Protein AF-X0XQK4-F1 (afdb_monomer)

Sequence (258 aa):
DDAPLTPHVRGALKRIGAEVEVSRFADGSVEAASRPVDARIVLTRDARSVTSGKFNTLLQWFDRAPCATLVLSDAAVPEAASANDAANGRAIGFAGNLSQDDLAGRLSAMCSLRGPMDTLRHELDVLKRRDKALRDDVRRFDDELRLAGAVQRDLVCSSMPAVDGLDIHTLYRPAQAVSGDIYDVTRLDDAHIAISLADVTGHGLPAALLTAFVKRALRGTETIGGQAHRLEPNEVLTRLNSDILDARLRECQFATAI

Solvent-accessible surface area (backbone atoms only — not comparable to full-atom values): 14970 Å² total; per-residue (Å²): 136,86,75,76,72,53,70,45,59,58,54,26,44,68,73,68,72,54,54,66,49,77,43,56,56,55,99,66,46,64,77,76,76,92,64,96,50,54,31,35,40,36,41,32,83,50,40,64,54,61,72,37,79,44,29,58,50,50,50,58,48,54,77,70,47,96,45,40,44,37,39,37,24,78,40,87,70,64,68,75,61,46,58,61,38,47,77,74,66,30,48,67,48,52,61,87,80,56,51,42,64,57,51,31,52,52,52,48,53,44,52,66,45,43,63,62,50,53,52,51,51,52,52,50,52,53,49,52,53,52,55,49,51,52,50,53,50,52,51,51,52,51,53,54,40,41,52,51,19,51,55,45,45,64,74,42,58,63,76,76,69,91,49,92,98,54,91,86,85,88,83,90,80,59,94,52,60,37,38,17,64,46,52,44,52,45,73,72,54,98,89,44,70,48,70,38,39,34,41,29,55,72,62,44,68,68,15,30,55,49,36,57,53,52,55,62,52,61,62,44,62,46,74,59,98,87,41,82,41,83,51,56,72,70,54,32,53,51,49,43,52,51,54,55,61,71,64,63,60,96,58,98,72,54,67,52,72,85

InterPro domains:
  IPR001932 PPM-type phosphatase-like domain [PF07228] (190-258)
  IPR036457 PPM-type phosphatase-like domain superfamily [G3DSA:3.60.40.10] (130-258)
  IPR052016 Bacterial Sigma Factor Regulator [PTHR43156] (113-258)

pLDDT: mean 73.98, std 17.47, range [30.55, 97.38]

Nearest PDB structures (foldseek):
  3f7a-assembly1_B  TM=6.555E-01  e=7.197E-07  Pseudomonas aeruginosa
  3eq2-assembly1_B  TM=5.183E-01  e=1.498E-07  Pseudomonas aeruginosa
  3es2-assembly1_A  TM=8.356E-01  e=3.010E-04  Pseudomonas aeruginosa
  3f79-assembly3_F  TM=8.167E-01  e=4.070E-04  Pseudomonas aeruginosa
  3f79-assembly3_E  TM=7.835E-01  e=5.846E-04  Pseudomonas aeruginosa

Mean predicted aligned error: 14.78 Å

Radius of gyration: 38.23 Å; Cα contacts (8 Å, |Δi|>4): 306; chains: 1; bounding box: 82×35×92 Å

Structure (mmCIF, N/CA/C/O backbone):
data_AF-X0XQK4-F1
#
_entry.id   AF-X0XQK4-F1
#
loop_
_atom_site.group_PDB
_atom_site.id
_atom_site.type_symbol
_atom_site.label_atom_id
_atom_site.label_alt_id
_atom_site.label_comp_id
_atom_site.label_asym_id
_atom_site.label_entity_id
_atom_site.label_seq_id
_atom_site.pdbx_PDB_ins_code
_atom_site.Cartn_x
_atom_site.Cartn_y
_atom_site.Cartn_z
_atom_site.occupancy
_atom_site.B_iso_or_equiv
_atom_site.auth_seq_id
_atom_site.auth_comp_id
_atom_site.auth_asym_id
_atom_site.auth_atom_id
_atom_site.pdbx_PDB_model_num
ATOM 1 N N . ASP A 1 1 ? -54.915 6.018 43.417 1.00 30.55 1 ASP A N 1
ATOM 2 C CA . ASP A 1 1 ? -54.786 5.145 44.598 1.00 30.55 1 ASP A CA 1
ATOM 3 C C . ASP A 1 1 ? -53.437 4.456 44.672 1.00 30.55 1 ASP A C 1
ATOM 5 O O . ASP A 1 1 ? -53.143 3.479 43.980 1.00 30.55 1 ASP A O 1
ATOM 9 N N . ASP A 1 2 ? -52.604 5.077 45.502 1.00 33.78 2 ASP A N 1
ATOM 10 C CA . ASP A 1 2 ? -51.259 4.698 45.920 1.00 33.78 2 ASP A CA 1
ATOM 11 C C . ASP A 1 2 ? -51.304 3.331 46.622 1.00 33.78 2 ASP A C 1
ATOM 13 O O . ASP A 1 2 ? -51.891 3.203 47.695 1.00 33.78 2 ASP A O 1
ATOM 17 N N . ALA A 1 3 ? -50.709 2.286 46.035 1.00 40.25 3 ALA A N 1
ATOM 18 C CA . ALA A 1 3 ? -50.475 1.064 46.811 1.00 40.25 3 ALA A CA 1
ATOM 19 C C . ALA A 1 3 ? -49.130 1.262 47.506 1.00 40.25 3 ALA A C 1
ATOM 21 O O . ALA A 1 3 ? -48.135 1.486 46.807 1.00 40.25 3 ALA A O 1
ATOM 22 N N . PRO A 1 4 ? -49.089 1.227 48.843 1.00 43.81 4 PRO A N 1
ATOM 23 C CA . PRO A 1 4 ? -47.900 1.584 49.580 1.00 43.81 4 PRO A CA 1
ATOM 24 C C . PRO A 1 4 ? -46.808 0.574 49.251 1.00 43.81 4 PRO A C 1
ATOM 26 O O . PRO A 1 4 ? -46.988 -0.629 49.426 1.00 43.81 4 PRO A O 1
ATOM 29 N N . LEU A 1 5 ? -45.658 1.082 48.803 1.00 51.62 5 LEU A N 1
ATOM 30 C CA . LEU A 1 5 ? -44.379 0.395 48.960 1.00 51.62 5 LEU A CA 1
ATOM 31 C C . LEU A 1 5 ? -44.376 -0.312 50.311 1.00 51.62 5 LEU A C 1
ATOM 33 O O . LEU A 1 5 ? -44.576 0.361 51.333 1.00 51.62 5 LEU A O 1
ATOM 37 N N . THR A 1 6 ? -44.184 -1.634 50.307 1.00 54.88 6 THR A N 1
ATOM 38 C CA . THR A 1 6 ? -44.108 -2.418 51.539 1.00 54.88 6 THR A CA 1
ATOM 39 C C . THR A 1 6 ? -43.100 -1.740 52.477 1.00 54.88 6 THR A C 1
ATOM 41 O O . THR A 1 6 ? -42.056 -1.269 52.009 1.00 54.88 6 THR A O 1
ATOM 44 N N . PRO A 1 7 ? -43.386 -1.632 53.788 1.00 55.78 7 PRO A N 1
ATOM 45 C CA . PRO A 1 7 ? -42.525 -0.928 54.748 1.00 55.78 7 PRO A CA 1
ATOM 46 C C . PRO A 1 7 ? -41.052 -1.354 54.666 1.00 55.78 7 PRO A C 1
ATOM 48 O O . PRO A 1 7 ? -40.152 -0.527 54.807 1.00 55.78 7 PRO A O 1
ATOM 51 N N . HIS A 1 8 ? -40.828 -2.626 54.331 1.00 55.34 8 HIS A N 1
ATOM 52 C CA . HIS A 1 8 ? -39.523 -3.227 54.086 1.00 55.34 8 HIS A CA 1
ATOM 53 C C . HIS A 1 8 ? -38.748 -2.561 52.942 1.00 55.34 8 HIS A C 1
ATOM 55 O O . HIS A 1 8 ? -37.588 -2.200 53.121 1.00 55.34 8 HIS A O 1
ATOM 61 N N . VAL A 1 9 ? -39.385 -2.299 51.7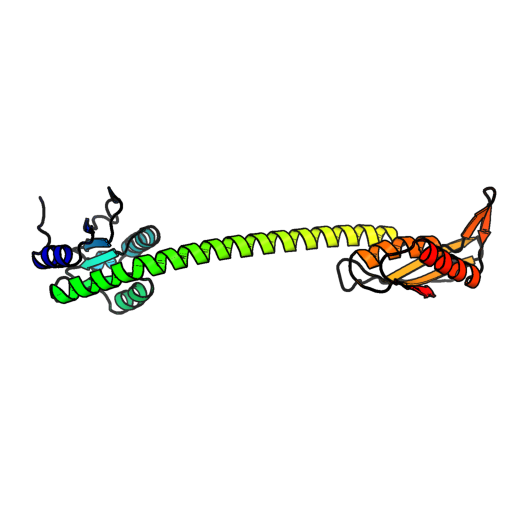97 1.00 55.94 9 VAL A N 1
ATOM 62 C CA . VAL A 1 9 ? -38.740 -1.609 50.667 1.00 55.94 9 VAL A CA 1
ATOM 63 C C . VAL A 1 9 ? -38.369 -0.185 51.066 1.00 55.94 9 VAL A C 1
ATOM 65 O O . VAL A 1 9 ? -37.245 0.258 50.852 1.00 55.94 9 VAL A O 1
ATOM 68 N N . ARG A 1 10 ? -39.281 0.525 51.736 1.00 58.84 10 ARG A N 1
ATOM 69 C CA . ARG A 1 10 ? -39.064 1.921 52.139 1.00 58.84 10 ARG A CA 1
ATOM 70 C C . ARG A 1 10 ? -37.929 2.069 53.164 1.00 58.84 10 ARG A C 1
ATOM 72 O O . ARG A 1 10 ? -37.173 3.038 53.111 1.00 58.84 10 ARG A O 1
ATOM 79 N N . GLY A 1 11 ? -37.800 1.112 54.082 1.00 59.38 11 GLY A N 1
ATOM 80 C CA . GLY A 1 11 ? -36.733 1.094 55.081 1.00 59.38 11 GLY A CA 1
ATOM 81 C C . GLY A 1 11 ? -35.373 0.654 54.526 1.00 59.38 11 GLY A C 1
ATOM 82 O O . GLY A 1 11 ? -34.354 1.189 54.957 1.00 59.38 11 GLY A O 1
ATOM 83 N N . ALA A 1 12 ? -35.342 -0.261 53.551 1.00 61.47 12 ALA A N 1
ATOM 84 C CA . ALA A 1 12 ? -34.120 -0.616 52.826 1.00 61.47 12 ALA A CA 1
ATOM 85 C C . ALA A 1 12 ? -33.559 0.595 52.061 1.00 61.47 12 ALA A C 1
ATOM 87 O O . ALA A 1 12 ? -32.389 0.932 52.208 1.00 61.47 12 ALA A O 1
ATOM 88 N N . LEU A 1 13 ? -34.414 1.315 51.330 1.00 59.97 13 LEU A N 1
ATOM 89 C CA . LEU A 1 13 ? -34.027 2.488 50.538 1.00 59.97 13 LEU A CA 1
ATOM 90 C C . LEU A 1 13 ? -33.425 3.622 51.380 1.00 59.97 13 LEU A C 1
ATOM 92 O O . LEU A 1 13 ? -32.385 4.174 51.025 1.00 59.97 13 LEU A O 1
ATOM 96 N N . LYS A 1 14 ? -34.016 3.915 52.546 1.00 61.91 14 LYS A N 1
ATOM 97 C CA . LYS A 1 14 ? -33.487 4.921 53.485 1.00 61.91 14 LYS A CA 1
ATOM 98 C C . LYS A 1 14 ? -32.082 4.604 54.006 1.00 61.91 14 LYS A C 1
ATOM 100 O O . LYS A 1 14 ? -31.352 5.528 54.343 1.00 61.91 14 LYS A O 1
ATOM 105 N N . ARG A 1 15 ? -31.718 3.322 54.107 1.00 61.59 15 ARG A N 1
ATOM 106 C CA . ARG A 1 15 ? -30.417 2.871 54.628 1.00 61.59 15 ARG A CA 1
ATOM 107 C C . ARG A 1 15 ? -29.276 3.049 53.628 1.00 61.59 15 ARG A C 1
ATOM 109 O O . ARG A 1 15 ? -28.147 3.259 54.050 1.00 61.59 15 ARG A O 1
ATOM 116 N N . ILE A 1 16 ? -29.573 2.948 52.335 1.00 63.56 16 ILE A N 1
ATOM 117 C CA . ILE A 1 16 ? -28.570 2.979 51.260 1.00 63.56 16 ILE A CA 1
ATOM 118 C C . ILE A 1 16 ? -28.302 4.427 50.810 1.00 63.56 16 ILE A C 1
ATOM 120 O O . ILE A 1 16 ? -27.261 4.707 50.230 1.00 63.56 16 ILE A O 1
ATOM 124 N N . GLY A 1 17 ? -29.227 5.357 51.085 1.00 61.25 17 GLY A N 1
ATOM 125 C CA . GLY A 1 17 ? -29.085 6.766 50.701 1.00 61.25 17 GLY A CA 1
ATOM 126 C C . GLY A 1 17 ? -29.164 7.014 49.190 1.00 61.25 17 GLY A C 1
ATOM 127 O O . GLY A 1 17 ? -28.793 8.091 48.741 1.00 61.25 17 GLY A O 1
ATOM 128 N N . ALA A 1 18 ? -29.633 6.028 48.420 1.00 63.69 18 ALA A N 1
ATOM 129 C CA . ALA A 1 18 ? -29.794 6.099 46.971 1.00 63.69 18 ALA A CA 1
ATOM 130 C C . ALA A 1 18 ? -31.171 6.674 46.599 1.00 63.69 18 ALA A C 1
ATOM 132 O O . ALA A 1 18 ? -32.181 6.298 47.210 1.00 63.69 18 ALA A O 1
ATOM 133 N N . GLU A 1 19 ? -31.239 7.535 45.578 1.00 62.50 19 GLU A N 1
ATOM 134 C CA . GLU A 1 19 ? -32.526 7.936 45.003 1.00 62.50 19 GLU A CA 1
ATOM 135 C C . GLU A 1 19 ? -33.078 6.791 44.158 1.00 62.50 19 GLU A C 1
ATOM 137 O O . GLU A 1 19 ? -32.497 6.403 43.144 1.00 62.50 19 GLU A O 1
ATOM 142 N N . VAL A 1 20 ? -34.210 6.227 44.582 1.00 64.69 20 VAL A N 1
ATOM 143 C CA . VAL A 1 20 ? -34.829 5.092 43.898 1.00 64.69 20 VAL A CA 1
ATOM 144 C C . VAL A 1 20 ? -36.223 5.440 43.429 1.00 64.69 20 VAL A C 1
ATOM 146 O O . VAL A 1 20 ? -37.092 5.807 44.220 1.00 64.69 20 VAL A O 1
ATOM 149 N N . GLU A 1 21 ? -36.442 5.272 42.130 1.00 68.81 21 GLU A N 1
ATOM 150 C CA . GLU A 1 21 ? -37.761 5.417 41.532 1.00 68.81 21 GLU A CA 1
ATOM 151 C C . GLU A 1 21 ? -38.486 4.074 41.537 1.00 68.81 21 GLU A C 1
ATOM 153 O O . GLU A 1 21 ? -37.911 3.028 41.224 1.00 68.81 21 GLU A O 1
ATOM 158 N N . VAL A 1 22 ? -39.769 4.100 41.884 1.00 67.62 22 VAL A N 1
ATOM 159 C CA . VAL A 1 22 ? -40.611 2.906 41.910 1.00 67.62 22 VAL A CA 1
ATOM 160 C C . VAL A 1 22 ? -41.687 3.063 40.854 1.00 67.62 22 VAL A C 1
ATOM 162 O O . VAL A 1 22 ? -42.514 3.966 40.938 1.00 67.62 22 VAL A O 1
ATOM 165 N N . SER A 1 23 ? -41.684 2.170 39.872 1.00 68.00 23 SER A N 1
ATOM 166 C CA . SER A 1 23 ? -42.610 2.204 38.739 1.00 68.00 23 SER A CA 1
ATOM 167 C C . SER A 1 23 ? -43.394 0.894 38.674 1.00 68.00 23 SER A C 1
ATOM 169 O O . SER A 1 23 ? -42.900 -0.165 39.067 1.00 68.00 23 SER A O 1
ATOM 171 N N . ARG A 1 24 ? -44.638 0.932 38.192 1.00 65.69 24 ARG A N 1
ATOM 172 C CA . ARG A 1 24 ? -45.409 -0.295 37.940 1.00 65.69 24 ARG A CA 1
ATOM 173 C C . ARG A 1 24 ? -45.270 -0.712 36.488 1.00 65.69 24 ARG A C 1
ATOM 175 O O . ARG A 1 24 ? -45.275 0.132 35.598 1.00 65.69 24 ARG A O 1
ATOM 182 N N . PHE A 1 25 ? -45.194 -2.017 36.263 1.00 66.50 25 PHE A N 1
ATOM 183 C CA . PHE A 1 25 ? -45.367 -2.572 34.931 1.00 66.50 25 PHE A CA 1
ATOM 184 C C . PHE A 1 25 ? -46.851 -2.855 34.693 1.00 66.50 25 PHE A C 1
ATOM 186 O O . PHE A 1 25 ? -47.430 -3.727 35.345 1.00 66.50 25 PHE A O 1
ATOM 193 N N . ALA A 1 26 ? -47.463 -2.103 33.779 1.00 59.50 26 ALA A N 1
ATOM 194 C CA . ALA A 1 26 ? -48.851 -2.281 33.364 1.00 59.50 26 ALA A CA 1
ATOM 195 C C . ALA A 1 26 ? -48.934 -2.267 31.830 1.00 59.50 26 ALA A C 1
ATOM 197 O O . ALA A 1 26 ? -48.246 -1.495 31.163 1.00 59.50 26 ALA A O 1
ATOM 198 N N . ASP A 1 27 ? -49.735 -3.176 31.272 1.00 55.81 27 ASP A N 1
ATOM 199 C CA . ASP A 1 27 ? -50.067 -3.248 29.843 1.00 55.81 27 ASP A CA 1
ATOM 200 C C . ASP A 1 27 ? -48.895 -3.289 28.844 1.00 55.81 27 ASP A C 1
ATOM 202 O O . ASP A 1 27 ? -49.070 -3.010 27.663 1.00 55.81 27 ASP A O 1
ATOM 206 N N . GLY A 1 28 ? -47.715 -3.760 29.259 1.00 56.09 28 GLY A N 1
ATOM 207 C CA . GLY A 1 28 ? -46.556 -3.895 28.363 1.00 56.09 28 GLY A CA 1
ATOM 208 C C . GLY A 1 28 ? -45.625 -2.682 28.342 1.00 56.09 28 GLY A C 1
ATOM 209 O O . GLY A 1 28 ? -44.666 -2.677 27.573 1.00 56.09 28 GLY A O 1
ATOM 210 N N . SER A 1 29 ? -45.867 -1.684 29.194 1.00 56.38 29 SER A N 1
ATOM 211 C CA . SER A 1 29 ? -45.031 -0.488 29.316 1.00 56.38 29 SER A CA 1
ATOM 212 C C . SER A 1 29 ? -44.642 -0.199 30.767 1.00 56.38 29 SER A C 1
ATOM 214 O O . SER A 1 29 ? -45.388 -0.494 31.701 1.00 56.38 29 SER A O 1
ATOM 216 N N . VAL A 1 30 ? -43.456 0.384 30.941 1.00 61.59 30 VAL A N 1
ATOM 217 C CA . VAL A 1 30 ? -43.015 1.021 32.188 1.00 61.59 30 VAL A CA 1
ATOM 218 C C . VAL A 1 30 ? -43.073 2.527 31.952 1.00 61.59 30 VAL A C 1
ATOM 220 O O . VAL A 1 30 ? -42.580 2.997 30.924 1.00 61.59 30 VAL A O 1
ATOM 223 N N . GLU A 1 31 ? -43.662 3.286 32.877 1.00 60.38 31 GLU A N 1
ATOM 224 C CA . GLU A 1 31 ? -43.639 4.750 32.803 1.00 60.38 31 GLU A CA 1
ATOM 225 C C . GLU A 1 31 ? -42.191 5.269 32.722 1.00 60.38 31 GLU A C 1
ATOM 227 O O . GLU A 1 31 ? -41.296 4.843 33.462 1.00 60.38 31 GLU A O 1
ATOM 232 N N . ALA A 1 32 ? -41.940 6.171 31.770 1.00 53.47 32 ALA A N 1
ATOM 233 C CA . ALA A 1 32 ? -40.622 6.764 31.576 1.00 53.47 32 ALA A CA 1
ATOM 234 C C . ALA A 1 32 ? -40.201 7.554 32.824 1.00 53.47 32 ALA A C 1
ATOM 236 O O . ALA A 1 32 ? -41.031 8.183 33.476 1.00 53.47 32 ALA A O 1
ATOM 237 N N . ALA A 1 33 ? -38.909 7.505 33.162 1.00 52.41 33 ALA A N 1
ATOM 238 C CA . ALA A 1 33 ? -38.392 8.225 34.325 1.00 52.41 33 ALA A CA 1
ATOM 239 C C . ALA A 1 33 ? -38.598 9.719 34.143 1.00 52.41 33 ALA A C 1
ATOM 241 O O . ALA A 1 33 ? -38.224 10.282 33.114 1.00 52.41 33 ALA A O 1
ATOM 242 N N . SER A 1 34 ? -39.153 10.360 35.164 1.00 49.53 34 SER A N 1
ATOM 243 C CA . SER A 1 34 ? -39.284 11.815 35.195 1.00 49.53 34 SER A CA 1
ATOM 244 C C . SER A 1 34 ? -37.974 12.506 35.613 1.00 49.53 34 SER A C 1
ATOM 246 O O . SER A 1 34 ? -37.828 13.704 35.369 1.00 49.53 34 SER A O 1
ATOM 248 N N . ARG A 1 35 ? -37.006 11.771 36.199 1.00 53.31 35 ARG A N 1
ATOM 249 C CA . ARG A 1 35 ? -35.678 12.253 36.644 1.00 53.31 35 ARG A CA 1
ATOM 250 C C . ARG A 1 35 ? -34.598 11.153 36.586 1.00 53.31 35 ARG A C 1
ATOM 252 O O . ARG A 1 35 ? -34.947 9.976 36.615 1.00 53.31 35 ARG A O 1
ATOM 259 N N . PRO A 1 36 ? -33.296 11.496 36.513 1.00 56.81 36 PRO A N 1
ATOM 260 C CA . PRO A 1 36 ? -32.220 10.516 36.665 1.00 56.81 36 PRO A CA 1
ATOM 261 C C . PRO A 1 36 ? -32.178 9.993 38.109 1.00 56.81 36 PRO A C 1
ATOM 263 O O . PRO A 1 36 ? -32.066 10.785 39.036 1.00 56.81 36 PRO A O 1
ATOM 266 N N . VAL A 1 37 ? -32.264 8.673 38.286 1.00 65.19 37 VAL A N 1
ATOM 267 C CA . VAL A 1 37 ? -32.259 7.996 39.597 1.00 65.19 37 VAL A CA 1
ATOM 268 C C . VAL A 1 37 ? -31.153 6.944 39.695 1.00 65.19 37 VAL A C 1
ATOM 270 O O . VAL A 1 37 ? -30.631 6.479 38.675 1.00 65.19 37 VAL A O 1
ATOM 273 N N . ASP A 1 38 ? -30.790 6.576 40.924 1.00 57.25 38 ASP A N 1
ATOM 274 C 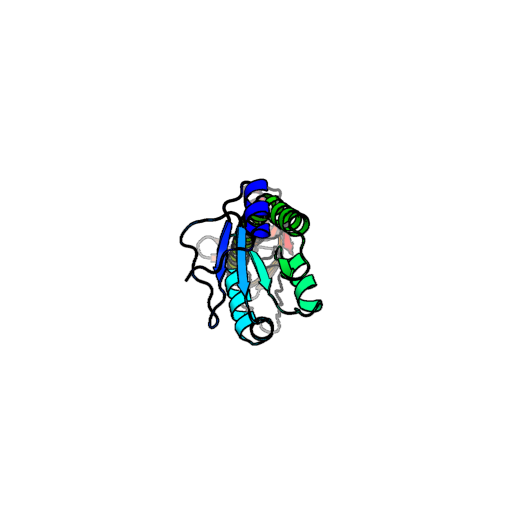CA . ASP A 1 38 ? -29.678 5.671 41.229 1.00 57.25 38 ASP A CA 1
ATOM 275 C C . ASP A 1 38 ? -30.008 4.203 41.003 1.00 57.25 38 ASP A C 1
ATOM 277 O O . ASP A 1 38 ? -29.209 3.453 40.436 1.00 57.25 38 ASP A O 1
ATOM 281 N N . ALA A 1 39 ? -31.215 3.810 41.389 1.00 64.12 39 ALA A N 1
ATOM 282 C CA . ALA A 1 39 ? -31.771 2.513 41.058 1.00 64.12 39 ALA A CA 1
ATOM 283 C C . ALA A 1 39 ? -33.259 2.649 40.753 1.00 64.12 39 ALA A C 1
ATOM 285 O O . ALA A 1 39 ? -33.909 3.634 41.109 1.00 64.12 39 ALA A O 1
ATOM 286 N N . ARG A 1 40 ? -33.818 1.638 40.097 1.00 69.12 40 ARG A N 1
ATOM 287 C CA . ARG A 1 40 ? -35.249 1.576 39.830 1.00 69.12 40 ARG A CA 1
ATOM 288 C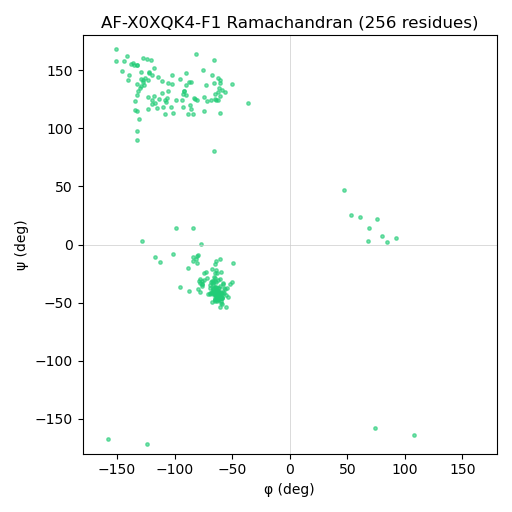 C . ARG A 1 40 ? -35.835 0.273 40.321 1.00 69.12 40 ARG A C 1
ATOM 290 O O . ARG A 1 40 ? -35.249 -0.783 40.108 1.00 69.12 40 ARG A O 1
ATOM 297 N N . ILE A 1 41 ? -37.000 0.343 40.951 1.00 69.12 41 ILE A N 1
ATOM 298 C CA . ILE A 1 41 ? -37.765 -0.837 41.346 1.00 69.12 41 ILE A CA 1
ATOM 299 C C . ILE A 1 41 ? -39.012 -0.907 40.476 1.00 69.12 41 ILE A C 1
ATOM 301 O O . ILE A 1 41 ? -39.852 -0.010 40.511 1.00 69.12 41 ILE A O 1
ATOM 305 N N . VAL A 1 42 ? -39.148 -1.980 39.704 1.00 68.81 42 VAL A N 1
ATOM 306 C CA . VAL A 1 42 ? -40.337 -2.226 38.888 1.00 68.81 42 VAL A CA 1
ATOM 307 C C . VAL A 1 42 ? -41.197 -3.283 39.566 1.00 68.81 42 VAL A C 1
ATOM 309 O O . VAL A 1 42 ? -40.763 -4.417 39.755 1.00 68.81 42 VAL A O 1
ATOM 312 N N . LEU A 1 43 ? -42.422 -2.913 39.939 1.00 67.31 43 LEU A N 1
ATOM 313 C CA . LEU A 1 43 ? -43.386 -3.822 40.560 1.00 67.31 43 LEU A CA 1
ATOM 314 C C . LEU A 1 43 ? -44.288 -4.445 39.488 1.00 67.31 43 LEU A C 1
ATOM 316 O O . LEU A 1 43 ? -44.900 -3.720 38.698 1.00 67.31 43 LEU A O 1
ATOM 320 N N . THR A 1 44 ? -44.424 -5.772 39.491 1.00 63.88 44 THR A N 1
ATOM 321 C CA . THR A 1 44 ? -45.339 -6.502 38.596 1.00 63.88 44 THR A CA 1
ATOM 322 C C . THR A 1 44 ? -46.170 -7.541 39.351 1.00 63.88 44 THR A C 1
ATOM 324 O O . THR A 1 44 ? -45.640 -8.378 40.081 1.00 63.88 44 THR A O 1
ATOM 327 N N . ARG A 1 45 ? -47.496 -7.502 39.165 1.00 55.88 45 ARG A N 1
ATOM 328 C CA . ARG A 1 45 ? -48.447 -8.428 39.813 1.00 55.88 45 ARG A CA 1
ATOM 329 C C . ARG A 1 45 ? -48.602 -9.762 39.083 1.00 55.88 45 ARG A C 1
ATOM 331 O O . ARG A 1 45 ? -49.215 -10.669 39.630 1.00 55.88 45 ARG A O 1
ATOM 338 N N . ASP A 1 46 ? -48.070 -9.888 37.869 1.00 54.66 46 ASP A N 1
ATOM 339 C CA . ASP A 1 46 ? -48.326 -11.047 37.017 1.00 54.66 46 ASP A CA 1
ATOM 340 C C . ASP A 1 46 ? -47.025 -11.608 36.422 1.00 54.66 46 ASP A C 1
ATOM 342 O O . ASP A 1 46 ? -46.519 -11.123 35.407 1.00 54.66 46 ASP A O 1
ATOM 346 N N . ALA A 1 47 ? -46.464 -12.653 37.043 1.00 47.72 47 ALA A N 1
ATOM 347 C CA . ALA A 1 47 ? -45.269 -13.329 36.521 1.00 47.72 47 ALA A CA 1
ATOM 348 C C . ALA A 1 47 ? -45.521 -14.031 35.171 1.00 47.72 47 ALA A C 1
ATOM 350 O O . ALA A 1 47 ? -44.572 -14.312 34.435 1.00 47.72 47 ALA A O 1
ATOM 351 N N . ARG A 1 48 ? -46.785 -14.266 34.778 1.00 43.28 48 ARG A N 1
ATOM 352 C CA . ARG A 1 48 ? -47.115 -14.799 33.441 1.00 43.28 48 ARG A CA 1
ATOM 353 C C . ARG A 1 48 ? -46.953 -13.735 32.353 1.00 43.28 48 ARG A C 1
ATOM 355 O O . ARG A 1 48 ? -46.5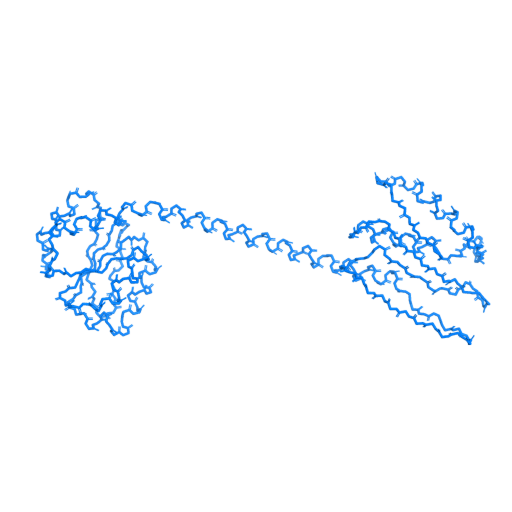10 -14.040 31.248 1.00 43.28 48 ARG A O 1
ATOM 362 N N . SER A 1 49 ? -47.169 -12.461 32.685 1.00 44.16 49 SER A N 1
ATOM 363 C CA . SER A 1 49 ? -46.812 -11.332 31.813 1.00 44.16 49 SER A CA 1
ATOM 364 C C . SER A 1 49 ? -45.291 -11.199 31.619 1.00 44.16 49 SER A C 1
ATOM 366 O O . SER A 1 49 ? -44.857 -10.730 30.569 1.00 44.16 49 SER A O 1
ATOM 368 N N . VAL A 1 50 ? -44.492 -11.641 32.598 1.00 43.38 50 VAL A N 1
ATOM 369 C CA . VAL A 1 50 ? -43.012 -11.670 32.571 1.00 43.38 50 VAL A CA 1
ATOM 370 C C . VAL A 1 50 ? -42.467 -12.876 31.783 1.00 43.38 50 VAL A C 1
ATOM 372 O O . VAL A 1 50 ? -41.288 -12.929 31.480 1.00 43.38 50 VAL A O 1
ATOM 375 N N . THR A 1 51 ? -43.302 -13.839 31.388 1.00 41.50 51 THR A N 1
ATOM 376 C CA . THR A 1 51 ? -42.895 -14.986 30.543 1.00 41.50 51 THR A CA 1
ATOM 377 C C . THR A 1 51 ? -43.529 -14.965 29.146 1.00 41.50 51 THR A C 1
ATOM 379 O O . THR A 1 51 ? -43.049 -15.639 28.238 1.00 41.50 51 THR A O 1
ATOM 382 N N . SER A 1 52 ? -44.571 -14.154 28.936 1.00 44.31 52 SER A N 1
ATOM 383 C CA . SER A 1 52 ? -45.162 -13.863 27.618 1.00 44.31 52 SER A CA 1
ATOM 384 C C . SER A 1 52 ? -44.370 -12.788 26.850 1.00 44.31 52 SER A C 1
ATOM 386 O O . SER A 1 52 ? -43.604 -12.049 27.457 1.00 44.31 52 SER A O 1
ATOM 388 N N . GLY A 1 53 ? -44.573 -12.634 25.531 1.00 46.75 53 GLY A N 1
ATOM 389 C CA . GLY A 1 53 ? -43.822 -11.713 24.646 1.00 46.75 53 GLY A CA 1
ATOM 390 C C . GLY A 1 53 ? -43.668 -10.246 25.106 1.00 46.75 53 GLY A C 1
ATOM 391 O O . GLY A 1 53 ? -42.768 -9.559 24.630 1.00 46.75 53 GLY A O 1
ATOM 392 N N . LYS A 1 54 ? -44.458 -9.788 26.090 1.00 50.09 54 LYS A N 1
ATOM 393 C CA . LYS A 1 54 ? -44.276 -8.511 26.809 1.00 50.09 54 LYS A CA 1
ATOM 394 C C . LYS A 1 54 ? -42.966 -8.441 27.620 1.00 50.09 54 LYS A C 1
ATOM 396 O O . LYS A 1 54 ? -42.470 -7.347 27.878 1.00 50.09 54 LYS A O 1
ATOM 401 N N . PHE A 1 55 ? -42.368 -9.580 27.976 1.00 51.53 55 PHE A N 1
ATOM 402 C CA . PHE A 1 55 ? -41.049 -9.672 28.610 1.00 51.53 55 PHE A CA 1
ATOM 403 C C . PHE A 1 55 ? -39.932 -9.164 27.707 1.00 51.53 55 PHE A C 1
ATOM 405 O O . PHE A 1 55 ? -39.040 -8.466 28.170 1.00 51.53 55 PHE A O 1
ATOM 412 N N . ASN A 1 56 ? -40.008 -9.448 26.406 1.00 51.50 56 ASN A N 1
ATOM 413 C CA . ASN A 1 56 ? -38.994 -8.997 25.459 1.00 51.50 56 ASN A CA 1
ATOM 414 C C . ASN A 1 56 ? -39.038 -7.466 25.298 1.00 51.50 56 ASN A C 1
ATOM 416 O O . ASN A 1 56 ? -38.004 -6.826 25.159 1.00 51.50 56 ASN A O 1
ATOM 420 N N . THR A 1 57 ? -40.226 -6.858 25.411 1.00 56.91 57 THR A N 1
ATOM 421 C CA . THR A 1 57 ? -40.403 -5.397 25.474 1.00 56.91 57 THR A CA 1
ATOM 422 C C . THR A 1 57 ? -39.824 -4.805 26.762 1.00 56.91 57 THR A C 1
ATOM 424 O O . THR A 1 57 ? -39.155 -3.777 26.711 1.00 56.91 57 THR A O 1
ATOM 427 N N . LEU A 1 58 ? -40.016 -5.476 27.904 1.00 54.00 58 LEU A N 1
ATOM 428 C CA . LEU A 1 58 ? -39.362 -5.133 29.174 1.00 54.00 58 LEU A CA 1
ATOM 429 C C . LEU A 1 58 ? -37.834 -5.226 29.076 1.00 54.00 58 LEU A C 1
ATOM 431 O O . LEU A 1 58 ? -37.148 -4.304 29.499 1.00 54.00 58 LEU A O 1
ATOM 435 N N . LEU A 1 59 ? -37.299 -6.290 28.471 1.00 53.19 59 LEU A N 1
ATOM 436 C CA . LEU A 1 59 ? -35.862 -6.482 28.256 1.00 53.19 59 LEU A CA 1
ATOM 437 C C . LEU A 1 59 ? -35.265 -5.445 27.303 1.00 53.19 59 LEU A C 1
ATOM 439 O O . LEU A 1 59 ? -34.216 -4.885 27.604 1.00 53.19 59 LEU A O 1
ATOM 443 N N . GLN A 1 60 ? -35.947 -5.129 26.199 1.00 56.62 60 GLN A N 1
ATOM 444 C CA . GLN A 1 60 ? -35.541 -4.058 25.279 1.00 56.62 60 GLN A CA 1
ATOM 445 C C . GLN A 1 60 ? -35.591 -2.677 25.941 1.00 56.62 60 GLN A C 1
ATOM 447 O O . GLN A 1 60 ? -34.793 -1.800 25.612 1.00 56.62 60 GLN A O 1
ATOM 452 N N . TRP A 1 61 ? -36.523 -2.470 26.872 1.00 58.88 61 TRP A N 1
ATOM 453 C CA . TRP A 1 61 ? -36.562 -1.269 27.694 1.00 58.88 61 TRP A CA 1
ATOM 454 C C . TRP A 1 61 ? -35.407 -1.246 28.706 1.00 58.88 61 TRP A C 1
ATOM 456 O O . TRP A 1 61 ? -34.745 -0.218 28.828 1.00 58.88 61 TRP A O 1
ATOM 466 N N . PHE A 1 62 ? -35.091 -2.375 29.356 1.00 56.28 62 PHE A N 1
ATOM 467 C CA . PHE A 1 62 ? -33.932 -2.497 30.250 1.00 5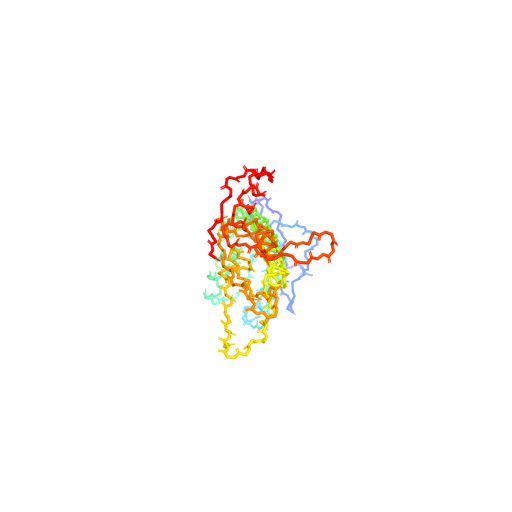6.28 62 PHE A CA 1
ATOM 468 C C . PHE A 1 62 ? -32.605 -2.251 29.526 1.00 56.28 62 PHE A C 1
ATOM 470 O O . PHE A 1 62 ? -31.735 -1.596 30.088 1.00 56.28 62 PHE A O 1
ATOM 477 N N . ASP A 1 63 ? -32.458 -2.699 28.275 1.00 51.88 63 ASP A N 1
ATOM 478 C CA . ASP A 1 63 ? -31.285 -2.401 27.435 1.00 51.88 63 ASP A CA 1
ATOM 479 C C . ASP A 1 63 ? -31.086 -0.898 27.192 1.00 51.88 63 ASP A C 1
ATOM 481 O O . ASP A 1 63 ? -29.974 -0.450 26.918 1.00 51.88 63 ASP A O 1
ATOM 485 N N . ARG A 1 64 ? -32.158 -0.108 27.298 1.00 53.59 64 ARG A N 1
ATOM 486 C CA . ARG A 1 64 ? -32.140 1.348 27.112 1.00 53.59 64 ARG A CA 1
ATOM 487 C C . ARG A 1 64 ? -32.139 2.118 28.435 1.00 53.59 64 ARG A C 1
ATOM 489 O O . ARG A 1 64 ? -31.994 3.339 28.409 1.00 53.59 64 ARG A O 1
ATOM 496 N N . ALA A 1 65 ? -32.317 1.444 29.572 1.00 53.84 65 ALA A N 1
ATOM 497 C CA . ALA A 1 65 ? -32.420 2.080 30.879 1.00 53.84 65 ALA A CA 1
ATOM 498 C C . ALA A 1 65 ? -31.016 2.393 31.450 1.00 53.84 65 ALA A C 1
ATOM 500 O O . ALA A 1 65 ? -30.188 1.491 31.583 1.00 53.84 65 ALA A O 1
ATOM 501 N N . PRO A 1 66 ? -30.727 3.650 31.833 1.00 52.78 66 PRO A N 1
ATOM 502 C CA . PRO A 1 66 ? -29.392 4.088 32.256 1.00 52.78 66 PRO A CA 1
ATOM 503 C C . PRO A 1 66 ? -29.073 3.817 33.743 1.00 52.78 66 PRO A C 1
ATOM 505 O O . PRO A 1 66 ? -28.135 4.401 34.291 1.00 52.78 66 PRO A O 1
ATOM 508 N N . CYS A 1 67 ? -29.860 2.990 34.440 1.00 58.84 67 CYS A N 1
ATOM 509 C CA . CYS A 1 67 ? -29.700 2.739 35.875 1.00 58.84 67 CYS A CA 1
ATOM 510 C C . CYS A 1 67 ? -30.006 1.286 36.268 1.00 58.84 67 CYS A C 1
ATOM 512 O O . CYS A 1 67 ? -30.699 0.547 35.562 1.00 58.84 67 CYS A O 1
ATOM 514 N N . ALA A 1 68 ? -29.465 0.870 37.415 1.00 62.81 68 ALA A N 1
ATOM 515 C CA . ALA A 1 68 ? -29.631 -0.480 37.930 1.00 62.81 68 ALA A CA 1
ATOM 516 C C . ALA A 1 68 ? -31.108 -0.741 38.264 1.00 62.81 68 ALA A C 1
ATOM 518 O O . ALA A 1 68 ? -31.715 0.007 39.030 1.00 62.81 68 ALA A O 1
ATOM 519 N N . THR A 1 69 ? -31.701 -1.788 37.684 1.00 66.00 69 THR A N 1
ATOM 520 C CA . THR A 1 69 ? -33.140 -2.052 37.823 1.00 66.00 69 THR A CA 1
ATOM 521 C C . THR A 1 69 ? -33.410 -3.381 38.522 1.00 66.00 69 THR A C 1
ATOM 523 O O . THR A 1 69 ? -32.878 -4.420 38.131 1.00 66.00 69 THR A O 1
ATOM 526 N N . LEU A 1 70 ? -34.234 -3.330 39.568 1.00 66.75 70 LEU A N 1
ATOM 527 C CA . LEU A 1 70 ? -34.722 -4.471 40.332 1.00 66.75 70 LEU A CA 1
ATOM 528 C C . LEU A 1 70 ? -36.200 -4.694 40.003 1.00 66.75 70 LEU A C 1
ATOM 530 O O . LEU A 1 70 ? -37.025 -3.807 40.211 1.00 66.75 70 LEU A O 1
ATOM 534 N N . VAL A 1 71 ? -36.560 -5.881 39.527 1.00 65.69 71 VAL A N 1
ATOM 535 C CA . VAL A 1 71 ? -37.970 -6.235 39.300 1.00 65.69 71 VAL A CA 1
ATOM 536 C C . VAL A 1 71 ? -38.469 -7.055 40.479 1.00 65.69 71 VAL A C 1
ATOM 538 O O . VAL A 1 71 ? -37.878 -8.087 40.794 1.00 65.69 71 VAL A O 1
ATOM 541 N N . LEU A 1 72 ? -39.553 -6.614 41.118 1.00 64.56 72 LEU A N 1
ATOM 542 C CA . LEU A 1 72 ? -40.229 -7.359 42.178 1.00 64.56 72 LEU A CA 1
ATOM 543 C C . LEU A 1 72 ? -41.566 -7.889 41.662 1.00 64.56 72 LEU A C 1
ATOM 545 O O . LEU A 1 72 ? -42.415 -7.119 41.202 1.00 64.56 72 LEU A O 1
ATOM 549 N N . SER A 1 73 ? -41.751 -9.205 41.764 1.00 63.53 73 SER A N 1
ATOM 550 C CA . SER A 1 73 ? -43.021 -9.863 41.458 1.00 63.53 73 SER A CA 1
ATOM 551 C C . SER A 1 73 ? -43.564 -10.644 42.649 1.00 63.53 73 SER A C 1
ATOM 553 O O . SER A 1 73 ? -42.798 -11.198 43.441 1.00 63.53 73 SER A O 1
ATOM 555 N N . ASP A 1 74 ? -44.894 -10.695 42.740 1.00 55.62 74 ASP A N 1
ATOM 556 C CA . ASP A 1 74 ? -45.633 -11.532 43.695 1.00 55.62 74 ASP A CA 1
ATOM 557 C C . ASP A 1 74 ? -45.737 -13.004 43.260 1.00 55.62 74 ASP A C 1
ATOM 559 O O . ASP A 1 74 ? -46.163 -13.849 44.042 1.00 55.62 74 ASP A O 1
ATOM 563 N N . ALA A 1 75 ? -45.344 -13.344 42.028 1.00 53.97 75 ALA A N 1
ATOM 564 C CA . ALA A 1 75 ? -45.448 -14.702 41.500 1.00 53.97 75 ALA A CA 1
ATOM 565 C C . ALA A 1 75 ? -44.073 -15.303 41.157 1.00 53.97 75 ALA A C 1
ATOM 567 O O . ALA A 1 75 ? -43.130 -14.584 40.832 1.00 53.97 75 ALA A O 1
ATOM 568 N N . ALA A 1 76 ? -43.966 -16.635 41.240 1.00 52.78 76 ALA A N 1
ATOM 569 C CA . ALA A 1 76 ? -42.740 -17.387 40.970 1.00 52.78 76 ALA A CA 1
ATOM 570 C C . ALA A 1 76 ? -42.251 -17.185 39.516 1.00 52.78 76 ALA A C 1
ATOM 572 O O . ALA A 1 76 ? -43.006 -17.367 38.563 1.00 52.78 76 ALA A O 1
ATOM 573 N N . VAL A 1 77 ? -40.979 -16.818 39.353 1.00 52.47 77 VAL A N 1
ATOM 574 C CA . VAL A 1 77 ? -40.259 -16.592 38.095 1.00 52.47 77 VAL A CA 1
ATOM 575 C C . VAL A 1 77 ? -39.391 -17.833 37.862 1.00 52.47 77 VAL A C 1
ATOM 577 O O . VAL A 1 77 ? -38.792 -18.322 38.821 1.00 52.47 77 VAL A O 1
ATOM 580 N N . PRO A 1 78 ? -39.297 -18.362 36.632 1.00 52.62 78 PRO A N 1
ATOM 581 C CA . PRO A 1 78 ? -38.444 -19.515 36.345 1.00 52.62 78 PRO A CA 1
ATOM 582 C C . PRO A 1 78 ? -36.966 -19.235 36.685 1.00 52.62 78 PRO A C 1
ATOM 584 O O . PRO A 1 78 ? -36.429 -18.208 36.271 1.00 52.62 78 PRO A O 1
ATOM 587 N N . GLU A 1 79 ? -36.285 -20.158 37.379 1.00 49.88 79 GLU A N 1
ATOM 588 C CA . GLU A 1 79 ? -34.871 -20.024 37.805 1.00 49.88 79 GLU A CA 1
ATOM 589 C C . GLU A 1 79 ? -33.913 -19.651 36.659 1.00 49.88 79 GLU A C 1
ATOM 591 O O . GLU A 1 79 ? -32.983 -18.866 36.850 1.00 49.88 79 GLU A O 1
ATOM 596 N N . ALA A 1 80 ? -34.181 -20.140 35.444 1.00 42.59 80 ALA A N 1
ATOM 597 C CA . ALA A 1 80 ? -33.386 -19.851 34.252 1.00 42.59 80 ALA A CA 1
ATOM 598 C C . ALA A 1 80 ? -33.368 -18.356 33.863 1.00 42.59 80 ALA A C 1
ATOM 600 O O . ALA A 1 80 ? -32.368 -17.874 33.332 1.00 42.59 80 ALA A O 1
ATOM 601 N N . ALA A 1 81 ? -34.440 -17.609 34.152 1.00 48.56 81 ALA A N 1
ATOM 602 C CA . ALA A 1 81 ? -34.503 -16.167 33.898 1.00 48.56 81 ALA A CA 1
ATOM 603 C C . ALA A 1 81 ? -33.744 -15.363 34.972 1.00 48.56 81 ALA A C 1
ATOM 605 O O . ALA A 1 81 ? -33.133 -14.344 34.670 1.00 48.56 81 ALA A O 1
ATOM 606 N N . SER A 1 82 ? -33.709 -15.853 36.217 1.00 51.44 82 SER A N 1
ATOM 607 C CA . SER A 1 82 ? -33.008 -15.193 37.328 1.00 51.44 82 SER A CA 1
ATOM 608 C C . SER A 1 82 ? -31.482 -15.224 37.185 1.00 51.44 82 SER A C 1
ATOM 610 O O . SER A 1 82 ? -30.816 -14.284 37.618 1.00 51.44 82 SER A O 1
ATOM 612 N N . ALA A 1 83 ? -30.916 -16.302 36.634 1.00 37.97 83 ALA A N 1
ATOM 613 C CA . ALA A 1 83 ? -29.464 -16.490 36.564 1.00 37.97 83 ALA A CA 1
ATOM 614 C C . ALA A 1 83 ? -28.805 -15.696 35.420 1.00 37.97 83 ALA A C 1
ATOM 616 O O . ALA A 1 83 ? -27.719 -15.146 35.595 1.00 37.97 83 ALA A O 1
ATOM 617 N N . ASN A 1 84 ? -29.467 -15.604 34.261 1.00 42.94 84 ASN A N 1
ATOM 618 C CA . ASN A 1 84 ? -28.909 -14.955 33.070 1.00 42.94 84 ASN A CA 1
ATOM 619 C C . ASN A 1 84 ? -28.970 -13.414 33.145 1.00 42.94 84 ASN A C 1
ATOM 621 O O . ASN A 1 84 ? -28.107 -12.720 32.614 1.00 42.94 84 ASN A O 1
ATOM 625 N N . ASP A 1 85 ? -29.962 -12.864 33.849 1.00 49.88 85 ASP A N 1
ATOM 626 C CA . ASP A 1 85 ? -30.100 -11.417 34.043 1.00 49.88 85 ASP A CA 1
ATOM 627 C C . ASP A 1 85 ? -29.131 -10.875 35.119 1.00 49.88 85 ASP A C 1
ATOM 629 O O . ASP A 1 85 ? -28.559 -9.796 34.934 1.00 49.88 85 ASP A O 1
ATOM 633 N N . ALA A 1 86 ? -28.822 -11.659 36.163 1.00 42.44 86 ALA A N 1
ATOM 634 C CA . ALA A 1 86 ? -27.805 -11.328 37.175 1.00 42.44 86 ALA A CA 1
ATOM 635 C C . ALA A 1 86 ? -26.412 -11.084 36.574 1.00 42.44 86 ALA A C 1
ATOM 637 O O . ALA A 1 86 ? -25.711 -10.159 36.987 1.00 42.44 86 ALA A O 1
ATOM 638 N N . ALA A 1 87 ? -26.041 -11.854 35.546 1.00 36.06 87 ALA A N 1
ATOM 639 C CA . ALA A 1 87 ? -24.776 -11.702 34.828 1.00 36.06 87 ALA A CA 1
ATOM 640 C C . ALA A 1 87 ? -24.675 -10.387 34.023 1.00 36.06 87 ALA A C 1
ATOM 642 O O . ALA A 1 87 ? -23.573 -9.917 33.757 1.00 36.06 87 ALA A O 1
ATOM 643 N N . ASN A 1 88 ? -25.808 -9.758 33.687 1.00 45.56 88 ASN A N 1
ATOM 644 C CA . ASN A 1 88 ? -25.877 -8.490 32.949 1.00 45.56 88 ASN A CA 1
ATOM 645 C C . ASN A 1 88 ? -26.094 -7.266 33.863 1.00 45.56 88 ASN A C 1
ATOM 647 O O . ASN A 1 88 ? -26.449 -6.187 33.382 1.00 45.56 88 ASN A O 1
ATOM 651 N N . GLY A 1 89 ? -25.913 -7.419 35.181 1.00 44.31 89 GLY A N 1
ATOM 652 C CA . GLY A 1 89 ? -26.147 -6.353 36.163 1.00 44.31 89 GLY A CA 1
ATOM 653 C C . GLY A 1 89 ? -27.629 -6.088 36.453 1.00 44.31 89 GLY A C 1
ATOM 654 O O . GLY A 1 89 ? -27.984 -4.997 36.902 1.00 44.31 89 GLY A O 1
ATOM 655 N N . ARG A 1 90 ? -28.507 -7.064 36.184 1.00 53.69 90 ARG A N 1
ATOM 656 C CA . ARG A 1 90 ? -29.959 -6.986 36.409 1.00 53.69 90 ARG A CA 1
ATOM 657 C C . ARG A 1 90 ? -30.353 -7.934 37.537 1.00 53.69 90 ARG A C 1
ATOM 659 O O . ARG A 1 90 ? -29.850 -9.045 37.602 1.00 53.69 90 ARG A O 1
ATOM 666 N N . ALA A 1 91 ? -31.279 -7.552 38.409 1.00 52.38 91 ALA A N 1
ATOM 667 C CA . ALA A 1 91 ? -31.785 -8.469 39.431 1.00 52.38 91 ALA A CA 1
ATOM 668 C C . ALA A 1 91 ? -33.307 -8.607 39.321 1.00 52.38 91 ALA A C 1
ATOM 670 O O . ALA A 1 91 ? -34.039 -7.619 39.340 1.00 52.38 91 ALA A O 1
ATOM 671 N N . ILE A 1 92 ? -33.794 -9.845 39.233 1.00 54.72 92 ILE A N 1
ATOM 672 C CA . ILE A 1 92 ? -35.217 -10.177 39.366 1.00 54.72 92 ILE A CA 1
ATOM 673 C C . ILE A 1 92 ? -35.387 -10.852 40.735 1.00 54.72 92 ILE A C 1
ATOM 675 O O . ILE A 1 92 ? -34.651 -11.783 41.065 1.00 54.72 92 ILE A O 1
ATOM 679 N N . GLY A 1 93 ? -36.292 -10.344 41.575 1.00 51.38 93 GLY A N 1
ATOM 680 C CA . GLY A 1 93 ? -36.496 -10.804 42.953 1.00 51.38 93 GLY A CA 1
ATOM 681 C C . GLY A 1 93 ? -37.968 -11.044 43.311 1.00 51.38 93 GLY A C 1
ATOM 682 O O . GLY A 1 93 ? -38.872 -10.441 42.737 1.00 51.38 93 GLY A O 1
ATOM 683 N N . PHE A 1 94 ? -38.207 -11.924 44.286 1.00 54.72 94 PHE A N 1
ATOM 684 C CA . PHE A 1 94 ? -39.542 -12.273 44.792 1.00 54.72 94 PHE A CA 1
ATOM 685 C C . PHE A 1 94 ? -39.939 -11.428 45.995 1.00 54.72 94 PHE A C 1
ATOM 687 O O . PHE A 1 94 ? -39.258 -11.472 47.015 1.00 54.72 94 PHE A O 1
ATOM 694 N N . ALA A 1 95 ? -41.082 -10.744 45.940 1.00 51.00 95 ALA A N 1
ATOM 695 C CA . ALA A 1 95 ? -41.573 -9.986 47.094 1.00 51.00 95 ALA A CA 1
ATOM 696 C C . ALA A 1 95 ? -41.941 -10.886 48.297 1.00 51.00 95 ALA A C 1
ATOM 698 O O . ALA A 1 95 ? -41.810 -10.453 49.437 1.00 51.00 95 ALA A O 1
ATOM 699 N N . GLY A 1 96 ? -42.344 -12.141 48.053 1.00 49.38 96 GLY A N 1
ATOM 700 C CA . GLY A 1 96 ? -42.885 -13.034 49.087 1.00 49.38 96 GLY A CA 1
ATOM 701 C C . GLY A 1 96 ? -41.885 -13.592 50.112 1.00 49.38 96 GLY A C 1
ATOM 702 O O . GLY A 1 96 ? -42.305 -13.921 51.214 1.00 49.38 96 GLY A O 1
ATOM 703 N N . ASN A 1 97 ? -40.585 -13.667 49.788 1.00 49.62 97 ASN A N 1
ATOM 704 C CA . ASN A 1 97 ? -39.555 -14.281 50.653 1.00 49.62 97 ASN A CA 1
ATOM 705 C C . ASN A 1 97 ? -38.327 -13.386 50.903 1.00 49.62 97 ASN A C 1
ATOM 707 O O . ASN A 1 97 ? -37.365 -13.829 51.527 1.00 49.62 97 ASN A O 1
ATOM 711 N N . LEU A 1 98 ? -38.309 -12.152 50.394 1.00 57.97 98 LEU A N 1
ATOM 712 C CA . LEU A 1 98 ? -37.168 -11.256 50.581 1.00 57.97 98 LEU A CA 1
ATOM 713 C C . LEU A 1 98 ? -37.301 -10.512 51.908 1.00 57.97 98 LEU A C 1
ATOM 715 O O . LEU A 1 98 ? -38.216 -9.705 52.091 1.00 57.97 98 LEU A O 1
ATOM 719 N N . SER A 1 99 ? -36.358 -10.749 52.820 1.00 62.81 99 SER A N 1
ATOM 720 C CA . SER A 1 99 ? -36.227 -9.898 53.996 1.00 62.81 99 SER A CA 1
ATOM 721 C C . SER A 1 99 ? -35.814 -8.482 53.577 1.00 62.81 99 SER A C 1
ATOM 723 O O . SER A 1 99 ? -35.263 -8.241 52.497 1.00 62.81 99 SER A O 1
ATOM 725 N N . GLN A 1 100 ? -36.068 -7.516 54.454 1.00 59.28 100 GLN A N 1
ATOM 726 C CA . GLN A 1 100 ? -35.639 -6.136 54.245 1.00 59.28 100 GLN A CA 1
ATOM 727 C C . GLN A 1 100 ? -34.115 -6.017 54.069 1.00 59.28 100 GLN A C 1
ATOM 729 O O . GLN A 1 100 ? -33.657 -5.181 53.289 1.00 59.28 100 GLN A O 1
ATOM 734 N N . ASP A 1 101 ? -33.345 -6.863 54.756 1.00 58.34 101 ASP A N 1
ATOM 735 C CA . ASP A 1 101 ? -31.885 -6.865 54.677 1.00 58.34 101 ASP A CA 1
ATOM 736 C C . ASP A 1 101 ? -31.385 -7.508 53.371 1.00 58.34 101 ASP A C 1
ATOM 738 O O . ASP A 1 101 ? -30.438 -6.995 52.774 1.00 58.34 101 ASP A O 1
ATOM 742 N N . ASP A 1 102 ? -32.071 -8.529 52.843 1.00 63.06 102 ASP A N 1
ATOM 743 C CA . ASP A 1 102 ? -31.751 -9.110 51.526 1.00 63.06 102 ASP A CA 1
ATOM 744 C C . ASP A 1 102 ? -31.991 -8.113 50.392 1.00 63.06 102 ASP A C 1
ATOM 746 O O . ASP A 1 102 ? -31.184 -7.979 49.467 1.00 63.06 102 ASP A O 1
ATOM 750 N N . LEU A 1 103 ? -33.108 -7.386 50.464 1.00 63.69 103 LEU A N 1
ATOM 751 C CA . LEU A 1 103 ? -33.441 -6.352 49.494 1.00 63.69 103 LEU A CA 1
ATOM 752 C C . LEU A 1 103 ? -32.424 -5.204 49.543 1.00 63.69 103 LEU A C 1
ATOM 754 O O . LEU A 1 103 ? -31.964 -4.740 48.497 1.00 63.69 103 LEU A O 1
ATOM 758 N N . ALA A 1 104 ? -32.052 -4.772 50.752 1.00 59.81 104 ALA A N 1
ATOM 759 C CA . ALA A 1 104 ? -31.055 -3.730 50.948 1.00 59.81 104 ALA A CA 1
ATOM 760 C C . ALA A 1 104 ? -29.676 -4.160 50.431 1.00 59.81 104 ALA A C 1
ATOM 762 O O . ALA A 1 104 ? -29.033 -3.397 49.712 1.00 59.81 104 ALA A O 1
ATOM 763 N N . GLY A 1 105 ? -29.249 -5.391 50.730 1.00 61.34 105 GLY A N 1
ATOM 764 C CA . GLY A 1 105 ? -27.979 -5.949 50.266 1.00 61.34 105 GLY A CA 1
ATOM 765 C C . GLY A 1 105 ? -27.895 -6.032 48.742 1.00 61.34 105 GLY A C 1
ATOM 766 O O . GLY A 1 105 ? -26.896 -5.615 48.157 1.00 61.34 105 GLY A O 1
ATOM 767 N N . ARG A 1 106 ? -28.969 -6.483 48.078 1.00 66.88 106 ARG A N 1
ATOM 768 C CA . ARG A 1 106 ? -29.037 -6.554 46.607 1.00 66.88 106 ARG A CA 1
ATOM 769 C C . ARG A 1 106 ? -28.993 -5.175 45.954 1.00 66.88 106 ARG A C 1
ATOM 771 O O . ARG A 1 106 ? -28.207 -4.971 45.034 1.00 66.88 106 ARG A O 1
ATOM 778 N N . LEU A 1 107 ? -29.791 -4.224 46.444 1.00 63.84 107 LEU A N 1
ATOM 779 C CA . LEU A 1 107 ? -29.784 -2.850 45.932 1.00 63.84 107 LEU A CA 1
ATOM 780 C C . LEU A 1 107 ? -28.428 -2.176 46.162 1.00 63.84 107 LEU A C 1
ATOM 782 O O . LEU A 1 107 ? -27.902 -1.539 45.256 1.00 63.84 107 LEU A O 1
ATOM 786 N N . SER A 1 108 ? -27.819 -2.376 47.332 1.00 63.22 108 SER A N 1
ATOM 787 C CA . SER A 1 108 ? -26.499 -1.825 47.637 1.00 63.22 108 SER A CA 1
ATOM 788 C C . SER A 1 108 ? -25.419 -2.409 46.724 1.00 63.22 108 SER A C 1
ATOM 790 O O . SER A 1 108 ? -24.601 -1.655 46.202 1.00 63.22 108 SER A O 1
ATOM 792 N N . ALA A 1 109 ? -25.432 -3.722 46.465 1.00 67.44 109 ALA A N 1
ATOM 793 C CA . ALA A 1 109 ? -24.500 -4.365 45.535 1.00 67.44 109 ALA A CA 1
ATOM 794 C C . ALA A 1 109 ? -24.669 -3.843 44.097 1.00 67.44 109 ALA A C 1
ATOM 796 O O . ALA A 1 109 ? -23.687 -3.512 43.435 1.00 67.44 109 ALA A O 1
ATOM 797 N N . MET A 1 110 ? -25.914 -3.698 43.637 1.00 66.62 110 MET A N 1
ATOM 798 C CA . MET A 1 110 ? -26.226 -3.142 42.319 1.00 66.62 110 MET A CA 1
ATOM 799 C C . MET A 1 110 ? -25.760 -1.688 42.168 1.00 66.62 110 MET A C 1
ATOM 801 O O . MET A 1 110 ? -25.113 -1.353 41.177 1.00 66.62 110 MET A O 1
ATOM 805 N N . CYS A 1 111 ? -26.031 -0.834 43.160 1.00 64.38 111 CYS A N 1
ATOM 806 C CA . CYS A 1 111 ? -25.568 0.555 43.161 1.00 64.38 111 CYS A CA 1
ATOM 807 C C . CYS A 1 111 ? -24.033 0.640 43.213 1.00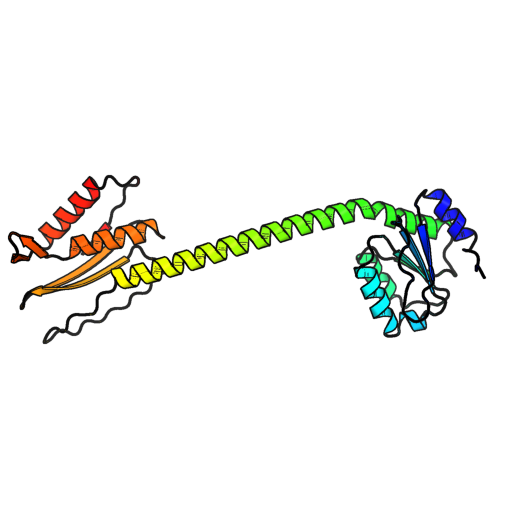 64.38 111 CYS A C 1
ATOM 809 O O . CYS A 1 111 ? -23.446 1.485 42.541 1.00 64.38 111 CYS A O 1
ATOM 811 N N . SER A 1 112 ? -23.376 -0.265 43.948 1.00 67.69 112 SER A N 1
ATOM 812 C CA . SER A 1 112 ? -21.907 -0.306 44.066 1.00 67.69 112 SER A CA 1
ATOM 813 C C . SER A 1 112 ? -21.211 -0.664 42.749 1.00 67.69 112 SER A C 1
ATOM 815 O O . SER A 1 112 ? -20.105 -0.198 42.488 1.00 67.69 112 SER A O 1
ATOM 817 N N . LEU A 1 113 ? -21.855 -1.472 41.900 1.00 67.81 113 LEU A N 1
ATOM 818 C CA . LEU A 1 113 ? -21.318 -1.877 40.597 1.00 67.81 113 LEU A CA 1
ATOM 819 C C . LEU A 1 113 ? -21.575 -0.856 39.480 1.00 67.81 113 LEU A C 1
ATOM 821 O O . LEU A 1 113 ? -20.927 -0.933 38.438 1.00 67.81 113 LEU A O 1
ATOM 825 N N . ARG A 1 114 ? -22.470 0.118 39.682 1.00 66.56 114 ARG A N 1
ATOM 826 C CA . ARG A 1 114 ? -22.843 1.104 38.657 1.00 66.56 114 ARG A CA 1
ATOM 827 C C . ARG A 1 114 ? -21.656 1.944 38.190 1.00 66.56 114 ARG A C 1
ATOM 829 O O . ARG A 1 114 ? -21.372 1.971 37.000 1.00 66.56 114 ARG A O 1
ATOM 836 N N . GLY A 1 115 ? -20.944 2.578 39.123 1.00 69.19 115 GLY A N 1
ATOM 837 C CA . GLY A 1 115 ? -19.788 3.423 38.803 1.00 69.19 115 GLY A CA 1
ATOM 838 C C . GLY A 1 115 ? -18.718 2.680 37.990 1.00 69.19 115 GLY A C 1
ATOM 839 O O . GLY A 1 115 ? -18.375 3.133 36.899 1.00 69.19 115 GLY A O 1
ATOM 840 N N . PRO A 1 116 ? -18.235 1.509 38.455 1.00 74.94 116 PRO A N 1
ATOM 841 C CA . PRO A 1 116 ? -17.302 0.684 37.689 1.00 74.94 116 PRO A CA 1
ATOM 842 C C . PRO A 1 116 ? -17.824 0.273 36.303 1.00 74.94 116 PRO A C 1
ATOM 844 O O . PRO A 1 116 ? -17.074 0.328 35.330 1.00 74.94 116 PRO A O 1
ATOM 847 N N . MET A 1 117 ? -19.102 -0.106 36.187 1.00 71.19 117 MET A N 1
ATOM 848 C CA . MET A 1 117 ? -19.705 -0.515 34.912 1.00 71.19 117 MET A CA 1
ATOM 849 C C . MET A 1 117 ? -19.861 0.643 33.923 1.00 71.19 117 MET A C 1
ATOM 851 O O . MET A 1 117 ? -19.654 0.446 32.725 1.00 71.19 117 MET A O 1
ATOM 855 N N . ASP A 1 118 ? -20.199 1.841 34.398 1.00 71.56 118 ASP A N 1
ATOM 856 C CA . ASP A 1 118 ? -20.308 3.036 33.560 1.00 71.56 118 ASP A CA 1
ATOM 857 C C . ASP A 1 118 ? -18.931 3.467 33.041 1.00 71.56 118 ASP A C 1
ATOM 859 O O . ASP A 1 118 ? -18.785 3.744 31.848 1.00 71.56 118 ASP A O 1
ATOM 863 N N . THR A 1 119 ? -17.900 3.416 33.893 1.00 80.69 119 THR A N 1
ATOM 864 C CA . THR A 1 119 ? -16.507 3.636 33.476 1.00 80.69 119 THR A CA 1
ATOM 865 C C . THR A 1 119 ? -16.083 2.620 32.417 1.00 80.69 119 THR A C 1
ATOM 867 O O . THR A 1 119 ? -15.599 3.007 31.356 1.00 80.69 119 THR A O 1
ATOM 870 N N . LEU A 1 120 ? -16.332 1.327 32.647 1.00 82.12 120 LEU A N 1
ATOM 871 C CA . LEU A 1 120 ? -15.960 0.271 31.703 1.00 82.12 120 LEU A CA 1
ATOM 872 C C . LEU A 1 120 ? -16.682 0.417 30.355 1.00 82.12 120 LEU A C 1
ATOM 874 O O . LEU A 1 120 ? -16.075 0.241 29.300 1.00 82.12 120 LEU A O 1
ATOM 878 N N . ARG A 1 121 ? -17.976 0.760 30.370 1.00 78.31 121 ARG A N 1
ATOM 879 C CA . ARG A 1 121 ? -18.747 1.047 29.149 1.00 78.31 121 ARG A CA 1
ATOM 880 C C . ARG A 1 121 ? -18.161 2.229 28.391 1.00 78.31 121 ARG A C 1
ATOM 882 O O . ARG A 1 121 ? -17.997 2.143 27.176 1.00 78.31 121 ARG A O 1
ATOM 889 N N . HIS A 1 122 ? -17.817 3.300 29.103 1.00 82.38 122 HIS A N 1
ATOM 890 C CA . HIS A 1 122 ? -17.201 4.472 28.500 1.00 82.38 122 HIS A CA 1
ATOM 891 C C . HIS A 1 122 ? -15.855 4.132 27.846 1.00 82.38 122 HIS A C 1
ATOM 893 O O . HIS A 1 122 ? -15.625 4.483 26.688 1.00 82.38 122 HIS A O 1
ATOM 899 N N . GLU A 1 123 ? -14.991 3.391 28.540 1.00 89.56 123 GLU A N 1
ATOM 900 C CA . GLU A 1 123 ? -13.709 2.937 27.994 1.00 89.56 123 GLU A CA 1
ATOM 901 C C . GLU A 1 123 ? -13.892 2.037 26.769 1.00 89.56 123 GLU A C 1
ATOM 903 O O . GLU A 1 123 ? -13.214 2.222 25.756 1.00 89.56 123 GLU A O 1
ATOM 908 N N . LEU A 1 124 ? -14.849 1.106 26.817 1.00 89.00 124 LEU A N 1
ATOM 909 C CA . LEU A 1 124 ? -15.156 0.226 25.694 1.00 89.00 124 LEU A CA 1
ATOM 910 C C . LEU A 1 124 ? -15.631 1.017 24.470 1.00 89.00 124 LEU A C 1
ATOM 912 O O . LEU A 1 124 ? -15.231 0.709 23.346 1.00 89.00 124 LEU A O 1
ATOM 916 N N . ASP A 1 125 ? -16.451 2.046 24.670 1.00 88.00 125 ASP A N 1
ATOM 917 C CA . ASP A 1 125 ? -16.901 2.922 23.590 1.00 88.00 125 ASP A CA 1
ATOM 918 C C . ASP A 1 125 ? -15.746 3.728 22.989 1.00 88.00 125 ASP A C 1
ATOM 920 O O . ASP A 1 125 ? -15.653 3.855 21.764 1.00 88.00 125 ASP A O 1
ATOM 924 N N . VAL A 1 126 ? -14.829 4.233 23.819 1.00 94.69 126 VAL A N 1
ATOM 925 C CA . VAL A 1 126 ? -13.617 4.920 23.350 1.00 94.69 126 VAL A CA 1
ATOM 926 C C . VAL A 1 126 ? -12.735 3.969 22.537 1.00 94.69 126 VAL A C 1
ATOM 928 O O . VAL A 1 126 ? -12.299 4.327 21.439 1.00 94.69 126 VAL A O 1
ATOM 931 N N . LEU A 1 127 ? -12.507 2.747 23.026 1.00 95.81 127 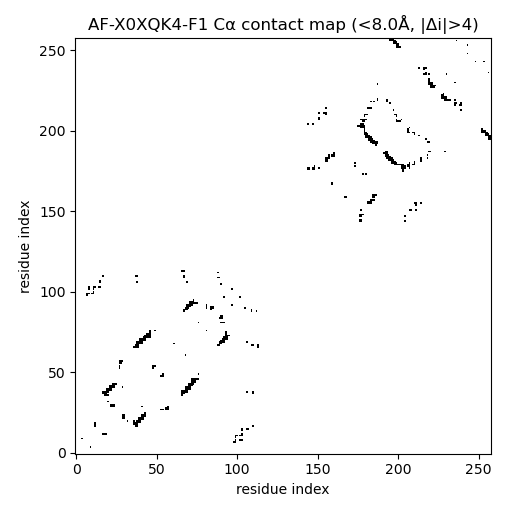LEU A N 1
ATOM 932 C CA . LEU A 1 127 ? -11.712 1.732 22.330 1.00 95.81 127 LEU A CA 1
ATOM 933 C C . LEU A 1 127 ? -12.345 1.328 20.997 1.00 95.81 127 LEU A C 1
ATOM 935 O O . LEU A 1 127 ? -11.650 1.304 19.984 1.00 95.81 127 LEU A O 1
ATOM 939 N N . LYS A 1 128 ? -13.662 1.095 20.961 1.00 93.81 128 LYS A N 1
ATOM 940 C CA . LYS A 1 128 ? -14.393 0.779 19.723 1.00 93.81 128 LYS A CA 1
ATOM 941 C C . LYS A 1 128 ? -14.273 1.888 18.683 1.00 93.81 128 LYS A C 1
ATOM 943 O O . LYS A 1 128 ? -14.101 1.602 17.501 1.00 93.81 128 LYS A O 1
ATOM 948 N N . ARG A 1 129 ? -14.355 3.157 19.101 1.00 94.94 129 ARG A N 1
ATOM 949 C CA . ARG A 1 129 ? -14.186 4.301 18.188 1.00 94.94 129 ARG A CA 1
ATOM 950 C C . ARG A 1 129 ? -12.768 4.368 17.626 1.00 94.94 129 ARG A C 1
ATOM 952 O O . ARG A 1 129 ? -12.618 4.597 16.430 1.00 94.94 129 ARG A O 1
ATOM 959 N N . ARG A 1 130 ? -11.750 4.139 18.462 1.00 96.12 130 ARG A N 1
ATOM 960 C CA . ARG A 1 130 ? -10.341 4.112 18.034 1.00 96.12 130 ARG A CA 1
ATOM 961 C C . ARG A 1 130 ? -10.051 2.961 17.078 1.00 96.12 130 ARG A C 1
ATOM 963 O O . ARG A 1 130 ? -9.457 3.185 16.033 1.00 96.12 130 ARG A O 1
ATOM 970 N N . ASP A 1 131 ? -10.507 1.757 17.408 1.00 96.56 131 ASP A N 1
ATOM 971 C CA . ASP A 1 131 ? -10.360 0.572 16.559 1.00 96.56 131 ASP A CA 1
ATOM 972 C C . ASP A 1 131 ? -11.051 0.769 15.203 1.00 96.56 131 ASP A C 1
ATOM 974 O O . ASP A 1 131 ? -10.464 0.479 14.163 1.00 96.56 131 ASP A O 1
ATOM 978 N N . LYS A 1 132 ? -12.255 1.356 15.189 1.00 96.12 132 LYS A N 1
ATOM 979 C CA . LYS A 1 132 ? -12.925 1.720 13.937 1.00 96.12 132 LYS A CA 1
ATOM 980 C C . LYS A 1 132 ? -12.096 2.707 13.109 1.00 96.12 132 LYS A C 1
ATOM 982 O O . LYS A 1 132 ? -11.879 2.445 11.932 1.00 96.12 132 LYS A O 1
ATOM 987 N N . ALA A 1 133 ? -11.620 3.796 13.715 1.00 96.06 133 ALA A N 1
ATOM 988 C CA . ALA A 1 133 ? -10.819 4.799 13.013 1.00 96.06 133 ALA A CA 1
ATOM 989 C C . ALA A 1 133 ? -9.540 4.194 12.407 1.00 96.06 133 ALA A C 1
ATOM 991 O O . ALA A 1 133 ? -9.272 4.395 11.230 1.00 96.06 133 ALA A O 1
ATOM 992 N N . LEU A 1 134 ? -8.816 3.365 13.169 1.00 97.38 134 LEU A N 1
ATOM 993 C CA . LEU A 1 134 ? -7.621 2.670 12.679 1.00 97.38 134 LEU A CA 1
ATOM 994 C C . LEU A 1 134 ? -7.927 1.753 11.491 1.00 97.38 134 LEU A C 1
ATOM 996 O O . LEU A 1 134 ? -7.159 1.704 10.534 1.00 97.38 134 LEU A O 1
ATOM 1000 N N . ARG A 1 135 ? -9.043 1.018 11.530 1.00 97.00 135 ARG A N 1
ATOM 1001 C CA . ARG A 1 135 ? -9.448 0.159 10.407 1.00 97.00 135 ARG A CA 1
ATOM 1002 C C . ARG A 1 135 ? -9.809 0.965 9.169 1.00 97.00 135 ARG A C 1
ATOM 1004 O O . ARG A 1 135 ? -9.488 0.529 8.066 1.00 97.00 135 ARG A O 1
ATOM 1011 N N . ASP A 1 136 ? -10.484 2.094 9.347 1.00 97.19 136 ASP A N 1
ATOM 1012 C CA . ASP A 1 136 ? -10.846 2.981 8.244 1.00 97.19 136 ASP A CA 1
ATOM 1013 C C . ASP A 1 136 ? -9.580 3.589 7.607 1.00 97.19 136 ASP A C 1
ATOM 1015 O O . ASP A 1 136 ? -9.450 3.571 6.382 1.00 97.19 136 ASP A O 1
ATOM 1019 N N . ASP A 1 137 ? -8.597 3.996 8.418 1.00 96.94 137 ASP A N 1
ATOM 1020 C CA . ASP A 1 137 ? -7.294 4.477 7.937 1.00 96.94 137 ASP A CA 1
ATOM 1021 C C . ASP A 1 137 ? -6.521 3.386 7.183 1.00 96.94 137 ASP A C 1
ATOM 1023 O O . ASP A 1 137 ? -6.061 3.613 6.066 1.00 96.94 137 ASP A O 1
ATOM 1027 N N . VAL A 1 138 ? -6.418 2.173 7.743 1.00 96.50 138 VAL A N 1
ATOM 1028 C CA . VAL A 1 138 ? -5.738 1.039 7.086 1.00 96.50 138 VAL A CA 1
ATOM 1029 C C . VAL A 1 138 ? -6.376 0.715 5.737 1.00 96.50 138 VAL A C 1
ATOM 1031 O O . VAL A 1 138 ? -5.662 0.493 4.762 1.00 96.50 138 VAL A O 1
ATOM 1034 N N . ARG A 1 139 ? -7.712 0.710 5.658 1.00 96.25 139 ARG A N 1
ATOM 1035 C CA . ARG A 1 139 ? -8.430 0.478 4.395 1.00 96.25 139 ARG A CA 1
ATOM 1036 C C . ARG A 1 139 ? -8.115 1.550 3.365 1.00 96.25 139 ARG A C 1
ATOM 1038 O O . ARG A 1 139 ? -7.825 1.219 2.223 1.00 96.25 139 ARG A O 1
ATOM 1045 N N . ARG A 1 140 ? -8.130 2.816 3.781 1.00 96.38 140 ARG A N 1
ATOM 1046 C CA . ARG A 1 140 ? -7.796 3.932 2.900 1.00 96.38 140 ARG A CA 1
ATOM 1047 C C . ARG A 1 140 ? -6.369 3.816 2.363 1.00 96.38 140 ARG A C 1
ATOM 1049 O O . ARG A 1 140 ? -6.169 3.983 1.165 1.00 96.38 140 ARG A O 1
ATOM 1056 N N . PHE A 1 141 ? -5.398 3.493 3.218 1.00 94.19 141 PHE A N 1
ATOM 1057 C CA . PHE A 1 141 ? -4.016 3.285 2.783 1.00 94.19 141 PHE A CA 1
ATOM 1058 C C . PHE A 1 141 ? -3.874 2.105 1.816 1.00 94.19 141 PHE A C 1
ATOM 1060 O O . PHE A 1 141 ? -3.134 2.208 0.840 1.00 94.19 141 PHE A O 1
ATOM 1067 N N . ASP A 1 142 ? -4.586 1.001 2.050 1.00 93.69 142 ASP A N 1
ATOM 1068 C CA . ASP A 1 142 ? -4.576 -0.150 1.141 1.00 93.69 142 ASP A CA 1
ATOM 1069 C C . ASP A 1 142 ? -5.162 0.211 -0.236 1.00 93.69 142 ASP A C 1
ATOM 1071 O O . ASP A 1 142 ? -4.599 -0.149 -1.270 1.00 93.69 142 ASP A O 1
ATOM 1075 N N . ASP A 1 143 ? -6.242 0.994 -0.273 1.00 94.88 143 ASP A N 1
ATOM 1076 C CA . ASP A 1 143 ? -6.838 1.474 -1.523 1.00 94.88 143 ASP A CA 1
ATOM 1077 C C . ASP A 1 143 ? -5.912 2.448 -2.276 1.00 94.88 143 ASP A C 1
ATOM 1079 O O . ASP A 1 143 ? -5.747 2.328 -3.494 1.00 94.88 143 ASP A O 1
ATOM 1083 N N . GLU A 1 144 ? -5.242 3.363 -1.567 1.00 94.69 144 GLU A N 1
ATOM 1084 C CA . GLU A 1 144 ? -4.228 4.255 -2.147 1.00 94.69 144 GLU A CA 1
ATOM 1085 C C . GLU A 1 144 ? -3.036 3.459 -2.720 1.00 94.69 144 GLU A C 1
ATOM 1087 O O . GLU A 1 144 ? -2.582 3.732 -3.836 1.00 94.69 144 GLU A O 1
ATOM 1092 N N . LEU A 1 145 ? -2.571 2.415 -2.020 1.00 93.25 145 LEU A N 1
ATOM 1093 C CA . LEU A 1 145 ? -1.505 1.529 -2.505 1.00 93.25 145 LEU A CA 1
ATOM 1094 C C . LEU A 1 145 ? -1.929 0.712 -3.729 1.00 93.25 145 LEU A C 1
ATOM 1096 O O . LEU A 1 145 ? -1.130 0.538 -4.651 1.00 93.25 145 LEU A O 1
ATOM 1100 N N . ARG A 1 146 ? -3.174 0.229 -3.784 1.00 92.88 146 ARG A N 1
ATOM 1101 C CA . ARG A 1 146 ? -3.709 -0.470 -4.967 1.00 92.88 146 ARG A CA 1
ATOM 1102 C C . ARG A 1 146 ? -3.757 0.433 -6.188 1.00 92.88 146 ARG A C 1
ATOM 1104 O O . ARG A 1 146 ? -3.413 -0.023 -7.280 1.00 92.88 146 ARG A O 1
ATOM 1111 N N . LEU A 1 147 ? -4.157 1.693 -6.008 1.00 93.75 147 LEU A N 1
ATOM 1112 C CA . LEU A 1 147 ? -4.151 2.683 -7.081 1.00 93.75 147 LEU A CA 1
ATOM 1113 C C . LEU A 1 147 ? -2.723 2.947 -7.570 1.00 93.75 147 LEU A C 1
ATOM 1115 O O . LEU A 1 147 ? -2.473 2.891 -8.773 1.00 93.75 147 LEU A O 1
ATOM 1119 N N . ALA A 1 148 ? -1.778 3.155 -6.650 1.00 91.50 148 ALA A N 1
ATOM 1120 C CA . ALA A 1 148 ? -0.367 3.311 -6.995 1.00 91.50 148 ALA A CA 1
ATOM 1121 C C . ALA A 1 148 ? 0.173 2.086 -7.754 1.00 91.50 148 ALA A C 1
ATOM 1123 O O . ALA A 1 148 ? 0.866 2.236 -8.756 1.00 91.50 148 ALA A O 1
ATOM 1124 N N . GLY A 1 149 ? -0.212 0.879 -7.336 1.00 91.25 149 GLY A N 1
ATOM 1125 C CA . GLY A 1 149 ? 0.103 -0.371 -8.025 1.00 91.25 149 GLY A CA 1
ATOM 1126 C C . GLY A 1 149 ? -0.470 -0.476 -9.432 1.00 91.25 149 GLY A C 1
ATOM 1127 O O . GLY A 1 149 ? 0.189 -1.005 -10.323 1.00 91.25 149 GLY A O 1
ATOM 1128 N N . ALA A 1 150 ? -1.682 0.032 -9.663 1.00 91.12 150 ALA A N 1
ATOM 1129 C CA . ALA A 1 150 ? -2.260 0.100 -11.003 1.00 91.12 150 ALA A CA 1
ATOM 1130 C C . ALA A 1 150 ? -1.457 1.040 -11.908 1.00 91.12 150 ALA A C 1
ATOM 1132 O O . ALA A 1 150 ? -1.030 0.623 -12.979 1.00 91.12 150 ALA A O 1
ATOM 1133 N N . VAL A 1 151 ? -1.152 2.248 -11.428 1.00 90.06 151 VAL A N 1
ATOM 1134 C CA . VAL A 1 151 ? -0.322 3.212 -12.168 1.00 90.06 151 VAL A CA 1
ATOM 1135 C C . VAL A 1 151 ? 1.069 2.643 -12.444 1.00 90.06 151 VAL A C 1
ATOM 1137 O O . VAL A 1 151 ? 1.570 2.753 -13.559 1.00 90.06 151 VAL A O 1
ATOM 1140 N N . GLN A 1 152 ? 1.692 1.995 -11.456 1.00 89.56 152 GLN A N 1
ATOM 1141 C CA . GLN A 1 152 ? 2.983 1.339 -11.642 1.00 89.56 152 GLN A CA 1
ATOM 1142 C C . GLN A 1 152 ? 2.902 0.275 -12.738 1.00 89.56 152 GLN A C 1
ATOM 1144 O O . GLN A 1 152 ? 3.765 0.247 -13.609 1.00 89.56 152 GLN A O 1
ATOM 1149 N N . ARG A 1 153 ? 1.872 -0.579 -12.730 1.00 88.56 153 ARG A N 1
ATOM 1150 C CA . ARG A 1 153 ? 1.684 -1.586 -13.781 1.00 88.56 153 ARG A CA 1
ATOM 1151 C C . ARG A 1 153 ? 1.547 -0.949 -15.156 1.00 88.56 153 ARG A C 1
ATOM 1153 O O . ARG A 1 153 ? 2.184 -1.442 -16.073 1.00 88.56 153 ARG A O 1
ATOM 1160 N N . ASP A 1 154 ? 0.810 0.146 -15.290 1.00 87.31 154 ASP A N 1
ATOM 1161 C CA . ASP A 1 154 ? 0.663 0.840 -16.576 1.00 87.31 154 ASP A CA 1
ATOM 1162 C C . ASP A 1 154 ? 1.987 1.464 -17.052 1.00 87.31 154 ASP A C 1
ATOM 1164 O O . ASP A 1 154 ? 2.275 1.508 -18.247 1.00 87.31 154 ASP A O 1
ATOM 1168 N N . LEU A 1 155 ? 2.831 1.919 -16.119 1.00 83.62 155 LEU A N 1
ATOM 1169 C CA . LEU A 1 155 ? 4.158 2.454 -16.429 1.00 83.62 155 LEU A CA 1
ATOM 1170 C C . LEU A 1 155 ? 5.177 1.353 -16.744 1.00 83.62 155 LEU A C 1
ATOM 1172 O O . LEU A 1 155 ? 6.049 1.548 -17.593 1.00 83.62 155 LEU A O 1
ATOM 1176 N N . VAL A 1 156 ? 5.092 0.208 -16.064 1.00 81.44 156 VAL A N 1
ATOM 1177 C CA . VAL A 1 156 ? 6.090 -0.870 -16.096 1.00 81.44 156 VAL A CA 1
ATOM 1178 C C . VAL A 1 156 ? 5.753 -1.961 -17.108 1.00 81.44 156 VAL A C 1
ATOM 1180 O O . VAL A 1 156 ? 6.653 -2.445 -17.783 1.00 81.44 156 VAL A O 1
ATOM 1183 N N . CYS A 1 157 ? 4.489 -2.318 -17.299 1.00 76.69 157 CYS A N 1
ATOM 1184 C CA . CYS A 1 157 ? 4.094 -3.321 -18.283 1.00 76.69 157 CYS A CA 1
ATOM 1185 C C . CYS A 1 157 ? 3.955 -2.670 -19.661 1.00 76.69 157 CYS A C 1
ATOM 1187 O O . CYS A 1 157 ? 3.060 -1.864 -19.897 1.00 76.69 157 CYS A O 1
ATOM 1189 N N . SER A 1 158 ? 4.849 -3.025 -20.579 1.00 70.25 158 SER A 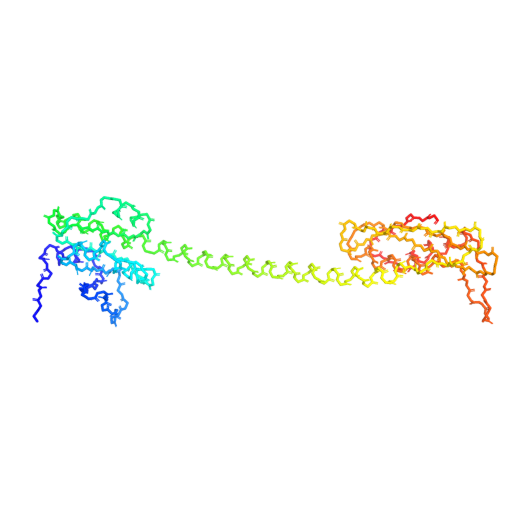N 1
ATOM 1190 C CA . SER A 1 158 ? 4.762 -2.625 -21.986 1.00 70.25 158 SER A CA 1
ATOM 1191 C C . SER A 1 158 ? 3.977 -3.670 -22.781 1.00 70.25 158 SER A C 1
ATOM 1193 O O . SER A 1 158 ? 4.054 -4.866 -22.495 1.00 70.25 158 SER A O 1
ATOM 1195 N N . SER A 1 159 ? 3.240 -3.236 -23.806 1.00 76.50 159 SER A N 1
ATOM 1196 C CA . SER A 1 159 ? 2.720 -4.162 -24.815 1.00 76.50 159 SER A CA 1
ATOM 1197 C C . SER A 1 159 ? 3.885 -4.845 -25.529 1.00 76.50 159 SER A C 1
ATOM 1199 O O . SER A 1 159 ? 4.824 -4.161 -25.937 1.00 76.50 159 SER A O 1
ATOM 1201 N N . MET A 1 160 ? 3.805 -6.162 -25.718 1.00 86.38 160 MET A N 1
ATOM 1202 C CA . MET A 1 160 ? 4.862 -6.902 -26.405 1.00 86.38 160 MET A CA 1
ATOM 1203 C C . MET A 1 160 ? 4.972 -6.471 -27.868 1.00 86.38 160 MET A C 1
ATOM 1205 O O . MET A 1 160 ? 3.952 -6.458 -28.565 1.00 86.38 160 MET A O 1
ATOM 1209 N N . PRO A 1 161 ? 6.177 -6.131 -28.356 1.00 86.75 161 PRO A N 1
ATOM 1210 C CA . PRO A 1 161 ? 6.374 -5.906 -29.776 1.00 86.75 161 PRO A CA 1
ATOM 1211 C C . PRO A 1 161 ? 6.159 -7.218 -30.538 1.00 86.75 161 PRO A C 1
ATOM 1213 O O . PRO A 1 161 ? 6.599 -8.279 -30.101 1.00 86.75 161 PRO A O 1
ATOM 1216 N N . ALA A 1 162 ? 5.495 -7.140 -31.691 1.00 85.00 162 ALA A N 1
ATOM 1217 C CA . ALA A 1 162 ? 5.433 -8.258 -32.625 1.00 85.00 162 ALA A CA 1
ATOM 1218 C C . ALA A 1 162 ? 6.784 -8.387 -33.341 1.00 85.00 162 ALA A C 1
ATOM 1220 O O . ALA A 1 162 ? 7.289 -7.406 -33.896 1.00 85.00 162 ALA A O 1
ATOM 1221 N N . VAL A 1 163 ? 7.367 -9.584 -33.300 1.00 86.06 163 VAL A N 1
ATOM 1222 C CA . VAL A 1 163 ? 8.699 -9.877 -33.833 1.00 86.06 163 VAL A CA 1
ATOM 1223 C C . VAL A 1 163 ? 8.622 -11.174 -34.622 1.00 86.06 163 VAL A C 1
ATOM 1225 O O . VAL A 1 163 ? 8.227 -12.209 -34.087 1.00 86.06 163 VAL A O 1
ATOM 1228 N N . ASP A 1 164 ? 9.011 -11.128 -35.892 1.00 85.50 164 ASP A N 1
ATOM 1229 C CA . ASP A 1 164 ? 8.966 -12.306 -36.753 1.00 85.50 164 ASP A CA 1
ATOM 1230 C C . ASP A 1 164 ? 9.899 -13.405 -36.223 1.00 85.50 164 ASP A C 1
ATOM 1232 O O . ASP A 1 164 ? 11.096 -13.195 -36.026 1.00 85.50 164 ASP A O 1
ATOM 1236 N N . GLY A 1 165 ? 9.339 -14.597 -36.001 1.00 87.62 165 GLY A N 1
ATOM 1237 C CA . GLY A 1 165 ? 10.084 -15.763 -35.523 1.00 87.62 165 GLY A CA 1
ATOM 1238 C C . GLY A 1 165 ? 10.356 -15.800 -34.015 1.00 87.62 165 GLY A C 1
ATOM 1239 O O . GLY A 1 165 ? 11.077 -16.696 -33.576 1.00 87.62 165 GLY A O 1
ATOM 1240 N N . LEU A 1 166 ? 9.788 -14.881 -33.223 1.00 88.62 166 LEU A N 1
ATOM 1241 C CA . LEU A 1 166 ? 9.943 -14.855 -31.768 1.00 88.62 166 LEU A CA 1
ATOM 1242 C C . LEU A 1 166 ? 8.593 -14.667 -31.059 1.00 88.62 166 LEU A C 1
ATOM 1244 O O . LEU A 1 166 ? 7.987 -13.601 -31.128 1.00 88.62 166 LEU A O 1
ATOM 1248 N N . ASP A 1 167 ? 8.172 -15.682 -30.303 1.00 90.38 167 ASP A N 1
ATOM 1249 C CA . ASP A 1 167 ? 7.002 -15.601 -29.425 1.00 90.38 167 ASP A CA 1
ATOM 1250 C C . ASP A 1 167 ? 7.426 -15.174 -28.013 1.00 90.38 167 ASP A C 1
ATOM 1252 O O . ASP A 1 167 ? 8.192 -15.868 -27.339 1.00 90.38 167 ASP A O 1
ATOM 1256 N N . ILE A 1 168 ? 6.924 -14.025 -27.550 1.00 88.44 168 ILE A N 1
ATOM 1257 C CA . ILE A 1 168 ? 7.252 -13.457 -26.236 1.00 88.44 168 ILE A CA 1
ATOM 1258 C C . ILE A 1 168 ? 6.010 -13.475 -25.348 1.00 88.44 168 ILE A C 1
ATOM 1260 O O . ILE A 1 168 ? 4.973 -12.898 -25.679 1.00 88.44 168 ILE A O 1
ATOM 1264 N N . HIS A 1 169 ? 6.137 -14.088 -24.173 1.00 89.06 169 HIS A N 1
ATOM 1265 C CA . HIS A 1 169 ? 5.089 -14.135 -23.159 1.00 89.06 169 HIS A CA 1
ATOM 1266 C C . HIS A 1 169 ? 5.626 -13.650 -21.817 1.00 89.06 169 HIS A C 1
ATOM 1268 O O . HIS A 1 169 ? 6.741 -13.994 -21.430 1.00 89.06 169 HIS A O 1
ATOM 1274 N N . THR A 1 170 ? 4.811 -12.902 -21.073 1.00 87.94 170 THR A N 1
ATOM 1275 C CA . THR A 1 170 ? 5.154 -12.459 -19.717 1.00 87.94 170 THR A CA 1
ATOM 1276 C C . THR A 1 170 ? 4.019 -12.688 -18.737 1.00 87.94 170 THR A C 1
ATOM 1278 O O . THR A 1 170 ? 2.840 -12.733 -19.092 1.00 87.94 170 THR A O 1
ATOM 1281 N N . LEU A 1 171 ? 4.395 -12.831 -17.468 1.00 88.19 171 LEU A N 1
ATOM 1282 C CA . LEU A 1 171 ? 3.480 -12.892 -16.342 1.00 88.19 171 LEU A CA 1
ATOM 1283 C C . LEU A 1 171 ? 4.023 -11.993 -15.235 1.00 88.19 171 LEU A C 1
ATOM 1285 O O . LEU A 1 171 ? 5.078 -12.268 -14.674 1.00 88.19 171 LEU A O 1
ATOM 1289 N N . TYR A 1 172 ? 3.277 -10.943 -14.903 1.00 87.56 172 TYR A N 1
ATOM 1290 C CA . TYR A 1 172 ? 3.616 -10.032 -13.815 1.00 87.56 172 TYR A CA 1
ATOM 1291 C C . TYR A 1 172 ? 2.664 -10.237 -12.642 1.00 87.56 172 TYR A C 1
ATOM 1293 O O . TYR A 1 172 ? 1.468 -9.954 -12.748 1.00 87.56 172 TYR A O 1
ATOM 1301 N N . ARG A 1 173 ? 3.179 -10.756 -11.523 1.00 88.69 173 ARG A N 1
ATOM 1302 C CA . ARG A 1 173 ? 2.391 -11.024 -10.315 1.00 88.69 173 ARG A CA 1
ATOM 1303 C C . ARG A 1 173 ? 3.119 -10.481 -9.079 1.00 88.69 173 ARG A C 1
ATOM 1305 O O . ARG A 1 173 ? 3.899 -11.217 -8.480 1.00 88.69 173 ARG A O 1
ATOM 1312 N N . PRO A 1 174 ? 2.871 -9.220 -8.691 1.00 88.00 174 PRO A N 1
ATOM 1313 C CA . PRO A 1 174 ? 3.490 -8.643 -7.505 1.00 88.00 174 PRO A CA 1
ATOM 1314 C C . PRO A 1 174 ? 2.972 -9.330 -6.228 1.00 88.00 174 PRO A C 1
ATOM 1316 O O . PRO A 1 174 ? 1.809 -9.734 -6.160 1.00 88.00 174 PRO A O 1
ATOM 1319 N N . ALA A 1 175 ? 3.830 -9.469 -5.212 1.00 87.44 175 ALA A N 1
ATOM 1320 C CA . ALA A 1 175 ? 3.460 -10.067 -3.921 1.00 87.44 175 ALA A CA 1
ATOM 1321 C C . ALA A 1 175 ? 2.594 -9.135 -3.050 1.00 87.44 175 ALA A C 1
ATOM 1323 O O . ALA A 1 175 ? 1.848 -9.595 -2.186 1.00 87.44 175 ALA A O 1
ATOM 1324 N N . GLN A 1 176 ? 2.697 -7.825 -3.280 1.00 88.88 176 GLN A N 1
ATOM 1325 C CA . GLN A 1 176 ? 1.889 -6.776 -2.658 1.00 88.88 176 GLN A CA 1
ATOM 1326 C C . GLN A 1 176 ? 1.204 -5.933 -3.747 1.00 88.88 176 GLN A C 1
ATOM 1328 O O . GLN A 1 176 ? 1.251 -6.270 -4.929 1.00 88.88 176 GLN A O 1
ATOM 1333 N N . ALA A 1 177 ? 0.557 -4.827 -3.366 1.00 90.19 177 ALA A N 1
ATOM 1334 C CA . ALA A 1 177 ? -0.079 -3.919 -4.322 1.00 90.19 177 ALA A CA 1
ATOM 1335 C C . ALA A 1 177 ? 0.908 -3.353 -5.368 1.00 90.19 177 ALA A C 1
ATOM 1337 O O . ALA A 1 177 ? 0.528 -3.155 -6.521 1.00 90.19 177 ALA A O 1
ATOM 1338 N N . VAL A 1 178 ? 2.164 -3.146 -4.963 1.00 91.69 178 VAL A N 1
ATOM 1339 C CA . VAL A 1 178 ? 3.284 -2.612 -5.753 1.00 91.69 178 VAL A CA 1
ATOM 1340 C C . VAL A 1 178 ? 4.491 -3.562 -5.669 1.00 91.69 178 VAL A C 1
ATOM 1342 O O . VAL A 1 178 ? 4.555 -4.373 -4.741 1.00 91.69 178 VAL A O 1
ATOM 1345 N N . SER A 1 179 ? 5.448 -3.471 -6.599 1.00 89.81 179 SER A N 1
ATOM 1346 C CA . SER A 1 179 ? 6.659 -4.322 -6.601 1.00 89.81 179 SER A CA 1
ATOM 1347 C C . SER A 1 179 ? 7.950 -3.550 -6.890 1.00 89.81 179 SER A C 1
ATOM 1349 O O . SER A 1 179 ? 7.908 -2.487 -7.499 1.00 89.81 179 SER A O 1
ATOM 1351 N N . GLY A 1 180 ? 9.091 -4.082 -6.448 1.00 91.25 180 GLY A N 1
ATOM 1352 C CA . GLY A 1 180 ? 10.426 -3.647 -6.881 1.00 91.25 180 GLY A CA 1
ATOM 1353 C C . GLY A 1 180 ? 10.854 -4.260 -8.221 1.00 91.25 180 GLY A C 1
ATOM 1354 O O . GLY A 1 180 ? 11.802 -3.781 -8.838 1.00 91.25 180 GLY A O 1
ATOM 1355 N N . ASP A 1 181 ? 10.121 -5.267 -8.698 1.00 90.75 181 ASP A N 1
ATOM 1356 C CA . ASP A 1 181 ? 10.444 -5.988 -9.926 1.00 90.75 181 ASP A CA 1
ATOM 1357 C C . ASP A 1 181 ? 9.875 -5.283 -11.156 1.00 90.75 181 ASP A C 1
ATOM 1359 O O . ASP A 1 181 ? 8.706 -4.862 -11.175 1.00 90.75 181 ASP A O 1
ATOM 1363 N N . ILE A 1 182 ? 10.666 -5.264 -12.225 1.00 90.88 182 ILE A N 1
ATOM 1364 C CA . ILE A 1 182 ? 10.273 -4.817 -13.557 1.00 90.88 182 ILE A CA 1
ATOM 1365 C C . ILE A 1 182 ? 10.797 -5.726 -14.649 1.00 90.88 182 ILE A C 1
ATOM 1367 O O . ILE A 1 182 ? 11.840 -6.364 -14.531 1.00 90.88 182 ILE A O 1
ATOM 1371 N N . TYR A 1 183 ? 10.089 -5.683 -15.767 1.00 90.56 183 TYR A N 1
ATOM 1372 C CA . TYR A 1 183 ? 10.600 -6.128 -17.046 1.00 90.56 183 TYR A CA 1
ATOM 1373 C C . TYR A 1 183 ? 10.232 -5.092 -18.109 1.00 90.56 183 TYR A C 1
ATOM 1375 O O . TYR A 1 183 ? 9.237 -4.374 -17.972 1.00 90.56 183 TYR A O 1
ATOM 1383 N N . ASP A 1 184 ? 11.015 -5.027 -19.175 1.00 89.06 184 ASP A N 1
ATOM 1384 C CA . ASP A 1 184 ? 10.675 -4.289 -20.383 1.00 89.06 184 ASP A CA 1
ATOM 1385 C C . ASP A 1 184 ? 11.118 -5.079 -21.610 1.00 89.06 184 ASP A C 1
ATOM 1387 O O . ASP A 1 184 ? 12.172 -5.714 -21.611 1.00 89.06 184 ASP A O 1
ATOM 1391 N N . VAL A 1 185 ? 10.292 -5.045 -22.652 1.00 89.62 185 VAL A N 1
ATOM 1392 C CA . VAL A 1 185 ? 10.635 -5.605 -23.957 1.00 89.62 185 VAL A CA 1
ATOM 1393 C C . VAL A 1 185 ? 10.313 -4.553 -24.997 1.00 89.62 185 VAL A C 1
ATOM 1395 O O . VAL A 1 185 ? 9.145 -4.264 -25.258 1.00 89.62 185 VAL A O 1
ATOM 1398 N N . THR A 1 186 ? 11.355 -3.964 -25.571 1.00 88.06 186 THR A N 1
ATOM 1399 C CA . THR A 1 186 ? 11.230 -2.806 -26.455 1.00 88.06 186 THR A CA 1
ATOM 1400 C C . THR A 1 186 ? 12.030 -3.036 -27.726 1.00 88.06 186 THR A C 1
ATOM 1402 O O . THR A 1 186 ? 13.196 -3.424 -27.693 1.00 88.06 186 THR A O 1
ATOM 1405 N N . ARG A 1 187 ? 11.407 -2.774 -28.877 1.00 88.31 187 ARG A N 1
ATOM 1406 C CA . ARG A 1 187 ? 12.101 -2.776 -30.167 1.00 88.31 187 ARG A CA 1
ATOM 1407 C C . ARG A 1 187 ? 13.001 -1.539 -30.254 1.00 88.31 187 ARG A C 1
ATOM 1409 O O . ARG A 1 187 ? 12.509 -0.426 -30.088 1.00 88.31 187 ARG A O 1
ATOM 1416 N N . LEU A 1 188 ? 14.297 -1.741 -30.487 1.00 87.94 188 LEU A N 1
ATOM 1417 C CA . LEU A 1 188 ? 15.292 -0.663 -30.575 1.00 87.94 188 LEU A CA 1
ATOM 1418 C C . LEU A 1 188 ? 15.377 -0.107 -32.000 1.00 87.94 188 LEU A C 1
ATOM 1420 O O . LEU A 1 188 ? 15.474 1.101 -32.191 1.00 87.94 188 LEU A O 1
ATOM 1424 N N . ASP A 1 189 ? 15.316 -0.999 -32.989 1.00 86.75 189 ASP A N 1
ATOM 1425 C CA . ASP A 1 189 ? 15.299 -0.692 -34.419 1.00 86.75 189 ASP A CA 1
ATOM 1426 C C . ASP A 1 189 ? 14.674 -1.863 -35.209 1.00 86.75 189 ASP A C 1
ATOM 1428 O O . ASP A 1 189 ? 14.048 -2.762 -34.639 1.00 86.75 189 ASP A O 1
ATOM 1432 N N . ASP A 1 190 ? 14.810 -1.867 -36.536 1.00 85.19 190 ASP A N 1
ATOM 1433 C CA . ASP A 1 190 ? 14.209 -2.900 -37.378 1.00 85.19 190 ASP A CA 1
ATOM 1434 C C . ASP A 1 190 ? 14.750 -4.317 -37.115 1.00 85.19 190 ASP A C 1
ATOM 1436 O O . ASP A 1 190 ? 14.017 -5.280 -37.347 1.00 85.19 190 ASP A O 1
ATOM 1440 N N . ALA A 1 191 ? 15.972 -4.452 -36.593 1.00 88.00 191 ALA A N 1
ATOM 1441 C CA . ALA A 1 191 ? 16.678 -5.720 -36.405 1.00 88.00 191 ALA A CA 1
ATOM 1442 C C . ALA A 1 191 ? 16.986 -6.068 -34.935 1.00 88.00 191 ALA A C 1
ATOM 1444 O O . ALA A 1 191 ? 17.389 -7.199 -34.660 1.00 88.00 191 ALA A O 1
ATOM 1445 N N . HIS A 1 192 ? 16.804 -5.138 -33.991 1.00 88.81 192 HIS A N 1
ATOM 1446 C CA . HIS A 1 192 ? 17.195 -5.320 -32.590 1.00 88.81 192 HIS A CA 1
ATOM 1447 C C . HIS A 1 192 ? 16.051 -5.072 -31.606 1.00 88.81 192 HIS A C 1
ATOM 1449 O O . HIS A 1 192 ? 15.236 -4.156 -31.750 1.00 88.81 192 HIS A O 1
ATOM 1455 N N . ILE A 1 193 ? 16.042 -5.873 -30.542 1.00 90.06 193 ILE A N 1
ATOM 1456 C CA . ILE A 1 193 ? 15.105 -5.788 -29.419 1.00 90.06 193 ILE A CA 1
ATOM 1457 C C . ILE A 1 193 ? 15.923 -5.775 -28.132 1.00 90.06 193 ILE A C 1
ATOM 1459 O O . ILE A 1 193 ? 16.858 -6.560 -27.987 1.00 90.06 193 ILE A O 1
ATOM 1463 N N . ALA A 1 194 ? 15.552 -4.901 -27.202 1.00 90.44 194 ALA A N 1
ATOM 1464 C CA . ALA A 1 194 ? 16.001 -4.958 -25.822 1.00 90.44 194 ALA A CA 1
ATOM 1465 C C . ALA A 1 194 ? 15.004 -5.769 -25.001 1.00 90.44 194 ALA A C 1
ATOM 1467 O O . ALA A 1 194 ? 13.795 -5.532 -25.064 1.00 90.44 194 ALA A O 1
ATOM 1468 N N . ILE A 1 195 ? 15.536 -6.700 -24.218 1.00 91.06 195 ILE A N 1
ATOM 1469 C CA . ILE A 1 195 ? 14.822 -7.386 -23.150 1.00 91.06 195 ILE A CA 1
ATOM 1470 C C . ILE A 1 195 ? 15.586 -7.043 -21.885 1.00 91.06 195 ILE A C 1
ATOM 1472 O O . ILE A 1 195 ? 16.772 -7.352 -21.802 1.00 91.06 195 ILE A O 1
ATOM 1476 N N . SER A 1 196 ? 14.903 -6.417 -20.937 1.00 91.19 196 SER A N 1
ATOM 1477 C CA . SER A 1 196 ? 15.517 -5.973 -19.694 1.00 91.19 196 SER A CA 1
ATOM 1478 C C . SER A 1 196 ? 14.680 -6.456 -18.523 1.00 91.19 196 SER A C 1
ATOM 1480 O O . SER A 1 196 ? 13.453 -6.324 -18.540 1.00 91.19 196 SER A O 1
ATOM 1482 N N . LEU A 1 197 ? 15.323 -7.001 -17.496 1.00 91.88 197 LEU A N 1
ATOM 1483 C CA . LEU A 1 197 ? 14.692 -7.299 -16.209 1.00 91.88 197 LEU A CA 1
ATOM 1484 C C . LEU A 1 197 ? 15.458 -6.575 -15.115 1.00 91.88 197 LEU A C 1
ATOM 1486 O O . LEU A 1 197 ? 16.683 -6.523 -15.156 1.00 91.88 197 LEU A O 1
ATOM 1490 N N . ALA A 1 198 ? 14.752 -6.049 -14.119 1.00 92.06 198 ALA A N 1
ATOM 1491 C CA . ALA A 1 198 ? 15.413 -5.522 -12.937 1.00 92.06 198 ALA A CA 1
ATOM 1492 C C . ALA A 1 198 ? 14.597 -5.729 -11.664 1.00 92.06 198 ALA A C 1
ATOM 1494 O O . ALA A 1 198 ? 13.370 -5.716 -11.695 1.00 92.06 198 ALA A O 1
ATOM 1495 N N . ASP A 1 199 ? 15.305 -5.881 -10.552 1.00 92.44 199 ASP A N 1
ATOM 1496 C CA . ASP A 1 199 ? 14.768 -5.920 -9.195 1.00 92.44 199 ASP A CA 1
ATOM 1497 C C . ASP A 1 199 ? 15.443 -4.816 -8.378 1.00 92.44 199 ASP A C 1
ATOM 1499 O O . ASP A 1 199 ? 16.670 -4.788 -8.208 1.00 92.44 199 ASP A O 1
ATOM 1503 N N . VAL A 1 200 ? 14.622 -3.868 -7.933 1.00 91.00 200 VAL A N 1
ATOM 1504 C CA . VAL A 1 200 ? 15.016 -2.751 -7.085 1.00 91.00 200 VAL A CA 1
ATOM 1505 C C . VAL A 1 200 ? 14.885 -3.143 -5.622 1.00 91.00 200 VAL A C 1
ATOM 1507 O O . VAL A 1 200 ? 13.813 -3.511 -5.147 1.00 91.00 200 VAL A O 1
ATOM 1510 N N . THR A 1 201 ? 15.954 -2.920 -4.862 1.00 88.19 201 THR A N 1
ATOM 1511 C CA . THR A 1 201 ? 15.989 -3.278 -3.446 1.00 88.19 201 THR A CA 1
ATOM 1512 C C . THR A 1 201 ? 14.940 -2.570 -2.613 1.00 88.19 201 THR A C 1
ATOM 1514 O O . THR A 1 201 ? 14.769 -1.351 -2.695 1.00 88.19 201 THR A O 1
ATOM 1517 N N . GLY A 1 202 ? 14.345 -3.338 -1.707 1.00 84.19 202 GLY A N 1
ATOM 1518 C CA . GLY A 1 202 ? 13.331 -2.869 -0.778 1.00 84.19 202 GLY A CA 1
ATOM 1519 C C . GLY A 1 202 ? 11.959 -3.410 -1.151 1.00 84.19 202 GLY A C 1
ATOM 1520 O O . GLY A 1 202 ? 11.825 -4.382 -1.885 1.00 84.19 202 GLY A O 1
ATOM 1521 N N . HIS A 1 203 ? 10.920 -2.803 -0.593 1.00 79.56 203 HIS A N 1
ATOM 1522 C CA . HIS A 1 203 ? 9.542 -3.171 -0.887 1.00 79.56 203 HIS A CA 1
ATOM 1523 C C . HIS A 1 203 ? 8.619 -1.963 -0.731 1.00 79.56 203 HIS A C 1
ATOM 1525 O O . HIS A 1 203 ? 8.985 -0.931 -0.162 1.00 79.56 203 HIS A O 1
ATOM 1531 N N . GLY A 1 204 ? 7.383 -2.108 -1.202 1.00 85.69 204 GLY A N 1
ATOM 1532 C CA . GLY A 1 204 ? 6.377 -1.061 -1.095 1.00 85.69 204 GLY A CA 1
ATOM 1533 C C . GLY A 1 204 ? 6.617 0.101 -2.060 1.00 85.69 204 GLY A C 1
ATOM 1534 O O . GLY A 1 204 ? 7.262 -0.033 -3.100 1.00 85.69 204 GLY A O 1
ATOM 1535 N N . LEU A 1 205 ? 6.040 1.253 -1.721 1.00 88.06 205 LEU A N 1
ATOM 1536 C CA . LEU A 1 205 ? 5.951 2.400 -2.623 1.00 88.06 205 LEU A CA 1
ATOM 1537 C C . LEU A 1 205 ? 7.314 2.988 -3.047 1.00 88.06 205 LEU A C 1
ATOM 1539 O O . LEU A 1 205 ? 7.449 3.311 -4.224 1.00 88.06 205 LEU A O 1
ATOM 1543 N N . PRO A 1 206 ? 8.338 3.114 -2.176 1.00 87.94 206 PRO A N 1
ATOM 1544 C CA . PRO A 1 206 ? 9.630 3.667 -2.588 1.00 87.94 206 PRO A CA 1
ATOM 1545 C C . PRO A 1 206 ? 10.324 2.834 -3.672 1.00 87.94 206 PRO A C 1
ATOM 1547 O O . PRO A 1 206 ? 10.739 3.392 -4.687 1.00 87.94 206 PRO A O 1
ATOM 1550 N N . ALA A 1 207 ? 10.385 1.507 -3.493 1.00 88.56 207 ALA A N 1
ATOM 1551 C CA . ALA A 1 207 ? 10.957 0.596 -4.486 1.00 88.56 207 ALA A CA 1
ATOM 1552 C C . ALA A 1 207 ? 10.192 0.706 -5.812 1.00 88.56 207 ALA A C 1
ATOM 1554 O O . ALA A 1 207 ? 10.788 0.914 -6.866 1.00 88.56 207 ALA A O 1
ATOM 1555 N N . ALA A 1 208 ? 8.859 0.707 -5.737 1.00 89.62 208 ALA A N 1
ATOM 1556 C CA . ALA A 1 208 ? 7.979 0.852 -6.888 1.00 89.62 208 ALA A CA 1
ATOM 1557 C C . ALA A 1 208 ? 8.151 2.171 -7.652 1.00 89.62 208 ALA A C 1
ATOM 1559 O O . ALA A 1 208 ? 8.077 2.186 -8.876 1.00 89.62 208 ALA A O 1
ATOM 1560 N N . LEU A 1 209 ? 8.422 3.286 -6.977 1.00 87.94 209 LEU A N 1
ATOM 1561 C CA . LEU A 1 209 ? 8.711 4.551 -7.656 1.00 87.94 209 LEU A CA 1
ATOM 1562 C C . LEU A 1 209 ? 10.057 4.507 -8.385 1.00 87.94 209 LEU A C 1
ATOM 1564 O O . LEU A 1 209 ? 10.148 4.943 -9.535 1.00 87.94 209 LEU A O 1
ATOM 1568 N N . LEU A 1 210 ? 11.085 3.938 -7.750 1.00 89.62 210 LEU A N 1
ATOM 1569 C CA . LEU A 1 210 ? 12.399 3.791 -8.372 1.00 89.62 210 LEU A CA 1
ATOM 1570 C C . LEU A 1 210 ? 12.341 2.853 -9.586 1.00 89.62 210 LEU A C 1
ATOM 1572 O O . LEU A 1 210 ? 13.019 3.103 -10.579 1.00 89.62 210 LEU A O 1
ATOM 1576 N N . THR A 1 211 ? 11.458 1.851 -9.588 1.00 90.75 211 THR A N 1
ATOM 1577 C CA . THR A 1 211 ? 11.281 0.993 -10.765 1.00 90.75 211 THR A CA 1
ATOM 1578 C C . THR A 1 211 ? 10.934 1.744 -12.053 1.00 90.75 211 THR A C 1
ATOM 1580 O O . THR A 1 211 ? 11.446 1.411 -13.121 1.00 90.75 211 THR A O 1
ATOM 1583 N N . ALA A 1 212 ? 10.108 2.792 -11.976 1.00 87.38 212 ALA A N 1
ATOM 1584 C CA . ALA A 1 212 ? 9.743 3.588 -13.146 1.00 87.38 212 ALA A CA 1
ATOM 1585 C C . ALA A 1 212 ? 10.952 4.357 -13.705 1.00 87.38 212 ALA A C 1
ATOM 1587 O O . ALA A 1 212 ? 11.100 4.508 -14.920 1.00 87.38 212 ALA A O 1
ATOM 1588 N N . PHE A 1 213 ? 11.838 4.809 -12.815 1.00 88.38 213 PHE A N 1
ATOM 1589 C CA . PHE A 1 213 ? 13.104 5.431 -13.181 1.00 88.38 213 PHE A CA 1
ATOM 1590 C C . PHE A 1 213 ? 14.057 4.422 -13.831 1.00 88.38 213 PHE A C 1
ATOM 1592 O O . PHE A 1 213 ? 14.544 4.676 -14.934 1.00 88.38 213 PHE A O 1
ATOM 1599 N N . VAL A 1 214 ? 14.246 3.251 -13.211 1.00 90.94 214 VAL A N 1
ATOM 1600 C CA . VAL A 1 214 ? 15.102 2.182 -13.748 1.00 90.94 214 VAL A CA 1
ATOM 1601 C C . VAL A 1 214 ? 14.607 1.735 -15.124 1.00 90.94 214 VAL A C 1
ATOM 1603 O O . VAL A 1 214 ? 15.394 1.690 -16.065 1.00 90.94 214 VAL A O 1
ATOM 1606 N N . LYS A 1 215 ? 13.298 1.509 -15.298 1.00 89.75 215 LYS A N 1
ATOM 1607 C CA . LYS A 1 215 ? 12.718 1.155 -16.603 1.00 89.75 215 LYS A CA 1
ATOM 1608 C C . LYS A 1 215 ? 13.065 2.178 -17.683 1.00 89.75 215 LYS A C 1
ATOM 1610 O O . LYS A 1 215 ? 13.398 1.810 -18.806 1.00 89.75 215 LYS A O 1
ATOM 1615 N N . ARG A 1 216 ? 12.973 3.472 -17.365 1.00 88.25 216 ARG A N 1
ATOM 1616 C CA . ARG A 1 216 ? 13.297 4.534 -18.324 1.00 88.25 216 ARG A CA 1
ATOM 1617 C C . ARG A 1 216 ? 14.770 4.497 -18.727 1.00 88.25 216 ARG A C 1
ATOM 1619 O O . ARG A 1 216 ? 15.056 4.651 -19.911 1.00 88.25 216 ARG A O 1
ATOM 1626 N N . ALA A 1 217 ? 15.668 4.301 -17.768 1.00 88.62 217 ALA A N 1
ATOM 1627 C CA . ALA A 1 217 ? 17.102 4.207 -18.022 1.00 88.62 217 ALA A CA 1
ATOM 1628 C C . ALA A 1 217 ? 17.477 2.942 -18.822 1.00 88.62 217 ALA A C 1
ATOM 1630 O O . ALA A 1 217 ? 18.373 2.991 -19.659 1.00 88.62 217 ALA A O 1
ATOM 1631 N N . LEU A 1 218 ? 16.736 1.841 -18.650 1.00 90.06 218 LEU A N 1
ATOM 1632 C CA . LEU A 1 218 ? 16.955 0.573 -19.358 1.00 90.06 218 LEU A CA 1
ATOM 1633 C C . LEU A 1 218 ? 16.464 0.543 -20.818 1.00 90.06 218 LEU A C 1
ATOM 1635 O O . LEU A 1 218 ? 16.633 -0.477 -21.481 1.00 90.06 218 LEU A O 1
ATOM 1639 N N . ARG A 1 219 ? 15.891 1.632 -21.357 1.00 85.56 219 ARG A N 1
ATOM 1640 C CA . ARG A 1 219 ? 15.319 1.669 -22.722 1.00 85.56 219 ARG A CA 1
ATOM 1641 C C . ARG A 1 219 ? 16.311 1.386 -23.860 1.00 85.56 219 ARG A C 1
ATOM 1643 O O . ARG A 1 219 ? 15.867 1.205 -24.988 1.00 85.56 219 ARG A O 1
ATOM 1650 N N . GLY A 1 220 ? 17.622 1.376 -23.610 1.00 84.06 220 GLY A N 1
ATOM 1651 C CA . GLY A 1 220 ? 18.632 0.933 -24.584 1.00 84.06 220 GLY A CA 1
ATOM 1652 C C . GLY A 1 220 ? 18.826 1.826 -25.816 1.00 84.06 220 GLY A C 1
ATOM 1653 O O . GLY A 1 220 ? 19.631 1.505 -26.688 1.00 84.06 220 GLY A O 1
ATOM 1654 N N . THR A 1 221 ? 18.120 2.955 -25.894 1.00 85.50 221 THR A N 1
ATOM 1655 C CA . THR A 1 221 ? 18.240 3.941 -26.973 1.00 85.50 221 THR A CA 1
ATOM 1656 C C . THR A 1 221 ? 18.444 5.339 -26.415 1.00 85.50 221 THR A C 1
ATOM 1658 O O . THR A 1 221 ? 17.772 5.728 -25.458 1.00 85.50 221 THR A O 1
ATOM 1661 N N . GLU A 1 222 ? 19.268 6.137 -27.079 1.00 84.81 222 GLU A N 1
ATOM 1662 C CA . GLU A 1 222 ? 19.421 7.566 -26.817 1.00 84.81 222 GLU A CA 1
ATOM 1663 C C . GLU A 1 222 ? 19.064 8.371 -28.066 1.00 84.81 222 GLU A C 1
ATOM 1665 O O . GLU A 1 222 ? 19.301 7.929 -29.184 1.00 84.81 222 GLU A O 1
ATOM 1670 N N . THR A 1 223 ? 18.484 9.560 -27.904 1.00 83.06 223 THR A N 1
ATOM 1671 C CA . THR A 1 223 ? 18.248 10.466 -29.035 1.00 83.06 223 THR A CA 1
ATOM 1672 C C . THR A 1 223 ? 19.312 11.555 -29.057 1.00 83.06 223 THR A C 1
ATOM 1674 O O . THR A 1 223 ? 19.322 12.420 -28.185 1.00 83.06 223 THR A O 1
ATOM 1677 N N . ILE A 1 224 ? 20.176 11.547 -30.074 1.00 83.00 224 ILE A N 1
ATOM 1678 C CA . ILE A 1 224 ? 21.221 12.559 -30.279 1.00 83.00 224 ILE A CA 1
ATOM 1679 C C . ILE A 1 224 ? 20.927 13.263 -31.603 1.00 83.00 224 ILE A C 1
ATOM 1681 O O . ILE A 1 224 ? 20.781 12.627 -32.641 1.00 83.00 224 ILE A O 1
ATOM 1685 N N . GLY A 1 225 ? 20.757 14.589 -31.574 1.00 82.62 225 GLY A N 1
ATOM 1686 C CA . GLY A 1 225 ? 20.479 15.370 -32.789 1.00 82.62 225 GLY A CA 1
ATOM 1687 C C . GLY A 1 225 ? 19.181 14.988 -33.521 1.00 82.62 225 GLY A C 1
ATOM 1688 O O . GLY A 1 225 ? 19.071 15.217 -34.721 1.00 82.62 225 GLY A O 1
ATOM 1689 N N . GLY A 1 226 ? 18.209 14.391 -32.821 1.00 83.25 226 GLY A N 1
ATOM 1690 C CA . GLY A 1 226 ? 16.949 13.910 -33.405 1.00 83.25 226 GLY A CA 1
ATOM 1691 C C . GLY A 1 226 ? 17.018 12.505 -34.016 1.00 83.25 226 GLY A C 1
ATOM 1692 O O . GLY A 1 226 ? 16.010 12.036 -34.538 1.00 83.25 226 GLY A O 1
ATOM 1693 N N . GLN A 1 227 ? 18.164 11.824 -33.934 1.00 80.44 227 GLN A N 1
ATOM 1694 C CA . GLN A 1 227 ? 18.325 10.434 -34.362 1.00 80.44 227 GLN A CA 1
ATOM 1695 C C . GLN A 1 227 ? 18.419 9.502 -33.154 1.00 80.44 227 GLN A C 1
ATOM 1697 O O . GLN A 1 227 ? 19.058 9.834 -32.155 1.00 80.44 227 GLN A O 1
ATOM 1702 N N . ALA A 1 228 ? 17.763 8.344 -33.241 1.00 83.62 228 ALA A N 1
ATOM 1703 C CA . ALA A 1 228 ? 17.851 7.302 -32.228 1.00 83.62 228 ALA A CA 1
ATOM 1704 C C . ALA A 1 228 ? 19.136 6.488 -32.435 1.00 83.62 228 ALA A C 1
ATOM 1706 O O . ALA A 1 228 ? 19.366 5.937 -33.510 1.00 83.62 228 ALA A O 1
ATOM 1707 N N . HIS A 1 229 ? 19.957 6.414 -31.395 1.00 87.50 229 HIS A N 1
ATOM 1708 C CA . HIS A 1 229 ? 21.173 5.621 -31.335 1.00 87.50 229 HIS A CA 1
ATOM 1709 C C . HIS A 1 229 ? 20.975 4.471 -30.358 1.00 87.50 229 HIS A C 1
ATOM 1711 O O . HIS A 1 229 ? 20.531 4.674 -29.225 1.00 87.50 229 HIS A O 1
ATOM 1717 N N . ARG A 1 230 ? 21.321 3.265 -30.804 1.00 91.12 230 ARG A N 1
ATOM 1718 C CA . ARG A 1 230 ? 21.359 2.075 -29.959 1.00 91.12 230 ARG A CA 1
ATOM 1719 C C . ARG A 1 230 ? 22.558 2.150 -29.019 1.00 91.12 230 ARG A C 1
ATOM 1721 O O . ARG A 1 230 ? 23.652 2.494 -29.459 1.00 91.12 230 ARG A O 1
ATOM 1728 N N . LEU A 1 231 ? 22.341 1.790 -27.761 1.00 91.56 231 LEU A N 1
ATOM 1729 C CA . LEU A 1 231 ? 23.393 1.621 -26.765 1.00 91.56 231 LEU A CA 1
ATOM 1730 C C . LEU A 1 231 ? 23.680 0.135 -26.561 1.00 91.56 231 LEU A C 1
ATOM 1732 O O . LEU A 1 231 ? 22.768 -0.693 -26.619 1.00 91.56 231 LEU A O 1
ATOM 1736 N N . GLU A 1 232 ? 24.938 -0.199 -26.293 1.00 92.56 232 GLU A N 1
ATOM 1737 C CA . GLU A 1 232 ? 25.297 -1.563 -25.901 1.00 92.56 232 GLU A CA 1
ATOM 1738 C C . GLU A 1 232 ? 24.877 -1.831 -24.439 1.00 92.56 232 GLU A C 1
ATOM 1740 O O . GLU A 1 232 ? 24.867 -0.904 -23.621 1.00 92.56 232 GLU A O 1
ATOM 1745 N N . PRO A 1 233 ? 24.538 -3.079 -24.052 1.00 92.81 233 PRO A N 1
ATOM 1746 C CA . PRO A 1 233 ? 24.027 -3.375 -22.708 1.00 92.81 233 PRO A CA 1
ATOM 1747 C C . PRO A 1 233 ? 24.931 -2.894 -21.562 1.00 92.81 233 PRO A C 1
ATOM 1749 O O . PRO A 1 233 ? 24.451 -2.395 -20.544 1.00 92.81 233 PRO A O 1
ATOM 1752 N N . ASN A 1 234 ? 26.254 -2.983 -21.732 1.00 94.50 234 ASN A N 1
ATOM 1753 C CA . ASN A 1 234 ? 27.215 -2.484 -20.747 1.00 94.50 234 ASN A CA 1
ATOM 1754 C C . ASN A 1 234 ? 27.127 -0.958 -20.567 1.00 94.50 234 ASN A C 1
ATOM 1756 O O . ASN A 1 234 ? 27.265 -0.466 -19.447 1.00 94.50 234 ASN A O 1
ATOM 1760 N N . GLU A 1 235 ? 26.892 -0.205 -21.642 1.00 94.00 235 GLU A N 1
ATOM 1761 C CA . GLU A 1 235 ? 26.738 1.251 -21.603 1.00 94.00 235 GLU A CA 1
ATOM 1762 C C . GLU A 1 235 ? 25.442 1.643 -20.898 1.00 94.00 235 GLU A C 1
ATOM 1764 O O . GLU A 1 235 ? 25.451 2.550 -20.065 1.00 94.00 235 GLU A O 1
ATOM 1769 N N . VAL A 1 236 ? 24.350 0.923 -21.173 1.00 94.06 236 VAL A N 1
ATOM 1770 C CA . VAL A 1 236 ? 23.054 1.115 -20.504 1.00 94.06 236 VAL A CA 1
ATOM 1771 C C . VAL A 1 236 ? 23.194 0.922 -18.996 1.00 94.06 236 VAL A C 1
ATOM 1773 O O . VAL A 1 236 ? 22.811 1.802 -18.226 1.00 94.06 236 VAL A O 1
ATOM 1776 N N . LEU A 1 237 ? 23.797 -0.187 -18.560 1.00 94.00 237 LEU A N 1
ATOM 1777 C CA . LEU A 1 237 ? 23.989 -0.473 -17.135 1.00 94.00 237 LEU A CA 1
ATOM 1778 C C . LEU A 1 237 ? 24.964 0.504 -16.464 1.00 94.00 237 LEU A C 1
ATOM 1780 O O . LEU A 1 237 ? 24.737 0.918 -15.328 1.00 94.00 237 LEU A O 1
ATOM 1784 N N . THR A 1 238 ? 26.024 0.915 -17.166 1.00 94.31 238 THR A N 1
ATOM 1785 C CA . THR A 1 238 ? 26.976 1.910 -16.648 1.00 94.31 238 THR A CA 1
ATOM 1786 C C . THR A 1 238 ? 26.286 3.253 -16.419 1.00 94.31 238 THR A C 1
ATOM 1788 O O . THR A 1 238 ? 26.467 3.860 -15.364 1.00 94.31 238 THR A O 1
ATOM 1791 N N . ARG A 1 239 ? 25.453 3.691 -17.371 1.00 92.06 239 ARG A N 1
ATOM 1792 C CA . ARG A 1 239 ? 24.662 4.922 -17.249 1.00 92.06 239 ARG A CA 1
ATOM 1793 C C . ARG A 1 239 ? 23.634 4.826 -16.134 1.00 92.06 239 ARG A C 1
ATOM 1795 O O . ARG A 1 239 ? 23.602 5.715 -15.297 1.00 92.06 239 ARG A O 1
ATOM 1802 N N . LEU A 1 240 ? 22.878 3.728 -16.057 1.00 92.06 240 LEU A N 1
ATOM 1803 C CA . LEU A 1 240 ? 21.934 3.490 -14.963 1.00 92.06 240 LEU A CA 1
ATOM 1804 C C . LEU A 1 240 ? 22.621 3.609 -13.594 1.00 92.06 240 LEU A C 1
ATOM 1806 O O . LEU A 1 240 ? 22.091 4.248 -12.688 1.00 92.06 240 LEU A O 1
ATOM 1810 N N . ASN A 1 241 ? 23.807 3.017 -13.441 1.00 92.75 241 ASN A N 1
ATOM 1811 C CA . ASN A 1 241 ? 24.566 3.103 -12.198 1.00 92.75 241 ASN A CA 1
ATOM 1812 C C . ASN A 1 241 ? 24.984 4.550 -11.879 1.00 92.75 241 ASN A C 1
ATOM 1814 O O . ASN A 1 241 ? 24.817 4.993 -10.745 1.00 92.75 241 ASN A O 1
ATOM 1818 N N . SER A 1 242 ? 25.484 5.301 -12.865 1.00 91.81 242 SER A N 1
ATOM 1819 C CA . SER A 1 242 ? 25.788 6.729 -12.698 1.00 91.81 242 SER A CA 1
ATOM 1820 C C . SER A 1 242 ? 24.549 7.543 -12.316 1.00 91.81 242 SER A C 1
ATOM 1822 O O . SER A 1 242 ? 24.595 8.295 -11.346 1.00 91.81 242 SER A O 1
ATOM 1824 N N . ASP A 1 243 ? 23.427 7.325 -13.000 1.00 89.75 243 ASP A N 1
ATOM 1825 C CA . ASP A 1 243 ? 22.165 8.029 -12.771 1.00 89.75 243 ASP A CA 1
ATOM 1826 C C . ASP A 1 243 ? 21.617 7.782 -11.350 1.00 89.75 243 ASP A C 1
ATOM 1828 O O . ASP A 1 243 ? 21.144 8.709 -10.688 1.00 89.75 243 ASP A O 1
ATOM 1832 N N . ILE A 1 244 ? 21.709 6.544 -10.844 1.00 88.69 244 ILE A N 1
ATOM 1833 C CA . ILE A 1 244 ? 21.316 6.201 -9.465 1.00 88.69 244 ILE A CA 1
ATOM 1834 C C . ILE A 1 244 ? 22.230 6.895 -8.442 1.00 88.69 244 ILE A C 1
ATOM 1836 O O . ILE A 1 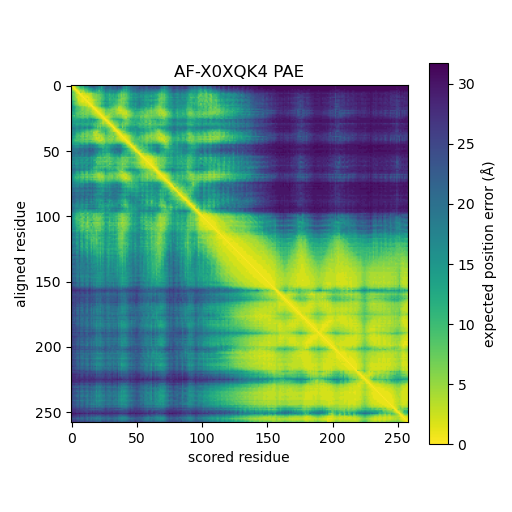244 ? 21.739 7.433 -7.445 1.00 88.69 244 ILE A O 1
ATOM 1840 N N . LEU A 1 245 ? 23.547 6.903 -8.675 1.00 89.06 245 LEU A N 1
ATOM 1841 C CA . LEU A 1 245 ? 24.511 7.557 -7.782 1.00 89.06 245 LEU A CA 1
ATOM 1842 C C . LEU A 1 245 ? 24.299 9.079 -7.733 1.00 89.06 245 LEU A C 1
ATOM 1844 O O . LEU A 1 245 ? 24.342 9.679 -6.653 1.00 89.06 245 LEU A O 1
ATOM 1848 N N . ASP A 1 246 ? 24.005 9.694 -8.878 1.00 89.12 246 ASP A N 1
ATOM 1849 C CA . ASP A 1 246 ? 23.778 11.135 -9.002 1.00 89.12 246 ASP A CA 1
ATOM 1850 C C . ASP A 1 246 ? 22.449 11.585 -8.385 1.00 89.12 246 ASP A C 1
ATOM 1852 O O . ASP A 1 246 ? 22.351 12.702 -7.865 1.00 89.12 246 ASP A O 1
ATOM 1856 N N . ALA A 1 247 ? 21.441 10.707 -8.354 1.00 84.19 247 ALA A N 1
ATOM 1857 C CA . ALA A 1 247 ? 20.151 10.984 -7.724 1.00 84.19 247 ALA A CA 1
ATOM 1858 C C . ALA A 1 247 ? 20.242 11.199 -6.197 1.00 84.19 247 ALA A C 1
ATOM 1860 O O . ALA A 1 247 ? 19.293 11.720 -5.604 1.00 84.19 247 ALA A O 1
ATOM 1861 N N . ARG A 1 248 ? 21.369 10.838 -5.553 1.00 79.94 248 ARG A N 1
ATOM 1862 C CA . ARG A 1 248 ? 21.633 11.027 -4.108 1.00 79.94 248 ARG A CA 1
ATOM 1863 C C . ARG A 1 248 ? 20.468 10.577 -3.221 1.00 79.94 248 ARG A C 1
ATOM 1865 O O . ARG A 1 248 ? 20.031 11.296 -2.316 1.00 79.94 248 ARG A O 1
ATOM 1872 N N . LEU A 1 249 ? 19.945 9.388 -3.503 1.00 80.25 249 LEU A N 1
ATOM 1873 C CA . LEU A 1 249 ? 18.848 8.803 -2.739 1.00 80.25 249 LEU A CA 1
ATOM 1874 C C . LEU A 1 249 ? 19.270 8.624 -1.270 1.00 80.25 249 LEU A C 1
ATOM 1876 O O . LEU A 1 249 ? 20.422 8.319 -0.967 1.00 80.25 249 LEU A O 1
ATOM 1880 N N . ARG A 1 250 ? 18.339 8.883 -0.341 1.00 68.69 250 ARG A N 1
ATOM 1881 C CA . ARG A 1 250 ? 18.628 8.934 1.109 1.00 68.69 250 ARG A CA 1
ATOM 1882 C C . ARG A 1 250 ? 19.058 7.590 1.695 1.00 68.69 250 ARG A C 1
ATOM 1884 O O . ARG A 1 250 ? 19.718 7.564 2.728 1.00 68.69 250 ARG A O 1
ATOM 1891 N N . GLU A 1 251 ? 18.663 6.503 1.050 1.00 69.25 251 GLU A N 1
ATOM 1892 C CA . GLU A 1 251 ? 19.021 5.134 1.397 1.00 69.25 251 GLU A CA 1
ATOM 1893 C C . GLU A 1 251 ? 19.866 4.573 0.252 1.00 69.25 251 GLU A C 1
ATOM 1895 O O . GLU A 1 251 ? 19.613 4.912 -0.906 1.00 69.25 251 GLU A O 1
ATOM 1900 N N . CYS A 1 252 ? 20.869 3.741 0.560 1.00 60.22 252 CYS A N 1
ATOM 1901 C CA . CYS A 1 252 ? 21.671 3.041 -0.447 1.00 60.22 252 CYS A CA 1
ATOM 1902 C C . CYS A 1 252 ? 20.786 2.046 -1.210 1.00 60.22 252 CYS A C 1
ATOM 1904 O O . CYS A 1 252 ? 20.761 0.857 -0.896 1.00 60.22 252 CYS A O 1
ATOM 1906 N N . GLN A 1 253 ? 20.030 2.550 -2.177 1.00 75.69 253 GLN A N 1
ATOM 1907 C CA . GLN A 1 253 ? 19.194 1.756 -3.059 1.00 75.69 253 GLN A CA 1
ATOM 1908 C C . GLN A 1 253 ? 20.069 1.236 -4.191 1.00 75.69 253 GLN A C 1
ATOM 1910 O O . GLN A 1 253 ? 20.768 2.003 -4.853 1.00 75.69 253 GLN A O 1
ATOM 1915 N N . PHE A 1 254 ? 20.047 -0.075 -4.390 1.00 86.12 254 PHE A N 1
ATOM 1916 C CA . PHE A 1 254 ? 20.681 -0.719 -5.529 1.00 86.12 254 PHE A CA 1
ATOM 1917 C C . PHE A 1 254 ? 19.620 -1.483 -6.319 1.00 86.12 254 PHE A C 1
ATOM 1919 O O . PHE A 1 254 ? 18.538 -1.789 -5.820 1.00 86.12 254 PHE A O 1
ATOM 1926 N N . ALA A 1 255 ? 19.913 -1.749 -7.582 1.00 90.38 255 ALA A N 1
ATOM 1927 C CA . ALA A 1 255 ? 19.071 -2.571 -8.430 1.00 90.38 255 ALA A CA 1
ATOM 1928 C C . ALA A 1 255 ? 19.935 -3.669 -9.037 1.00 90.38 255 ALA A C 1
ATOM 1930 O O . ALA A 1 255 ? 21.081 -3.425 -9.423 1.00 90.38 255 ALA A O 1
ATOM 1931 N N . THR A 1 256 ? 19.392 -4.874 -9.110 1.00 93.25 256 THR A N 1
ATOM 1932 C CA . THR A 1 256 ? 19.955 -5.922 -9.960 1.00 93.25 256 THR A CA 1
ATOM 1933 C C . THR A 1 256 ? 19.257 -5.833 -11.304 1.00 93.25 256 THR A C 1
ATOM 1935 O O . THR A 1 256 ? 18.040 -5.688 -11.338 1.00 93.25 256 THR A O 1
ATOM 1938 N N . ALA A 1 257 ? 20.010 -5.839 -12.399 1.00 92.81 257 ALA A N 1
ATOM 1939 C CA . ALA A 1 257 ? 19.455 -5.736 -13.741 1.00 92.81 257 ALA A CA 1
ATOM 1940 C C . ALA A 1 257 ? 20.185 -6.681 -14.698 1.00 92.81 257 ALA A C 1
ATOM 1942 O O . ALA A 1 257 ? 21.389 -6.908 -14.541 1.00 92.81 257 ALA A O 1
ATOM 1943 N N . ILE A 1 258 ? 19.437 -7.227 -15.655 1.00 88.12 258 ILE A N 1
ATOM 1944 C CA . ILE A 1 258 ? 19.903 -8.093 -16.745 1.00 88.12 258 ILE A CA 1
ATOM 1945 C C . ILE A 1 258 ? 19.421 -7.490 -18.057 1.00 88.12 258 ILE A C 1
ATOM 1947 O O . ILE A 1 258 ? 18.217 -7.137 -18.112 1.00 88.12 258 ILE A O 1
#

Secondary structure (DSSP, 8-state):
------HHHHHHHHHHT--EEEEEEETTEEPPPSS--SEEEEEES-TTTTTSTHHHHHHHHHTT-SSEEEEEESSPPPHHHHHHHHTTT-EEEETTT--HHHHHHHHHHHHHHHHHHHHHHHHHHHHHHHHHHHHHHHHHHHHHHHHHHHHHHHHH-PPPPPBTTB--------SSSS-SEEEEEEE-SSS-EEEEEEEESS-SHHHHHHHHHHHHHTT-EEEETTEEEEPPHHHHHHHHHHHHHHTT-SS---EEE-

Organism: NCBI:txid412755

Foldseek 3Di:
DDDDDDVLQVVLCVVLVWFEAEWEDDPLDTDDDPDDTAEYEYEYADLVCCVPPSVVSVVVVVVVDLHAYEYEYCDDHDPVVQPVQVVVLHHYDYPPPAGSVNSSVSSNVSSVCNVVVVVVVVVVVVVVVVVVVVVVVVVVVLVVLLVLLVVLCVLFDDDADDDPPDDDDDDDDAPGSAFLKGWDWAAQDPPDIDTKIKGKPDDGDVSSVVSSVLSVLSNQWDQDPNDIDGHDNVRSVVVSVVVVVVVPDVDPMDMDMD